Protein AF-A0A2T9UR91-F1 (afdb_monomer)

Secondary structure (DSSP, 8-state):
----GGGT-EEEE--STT--EEEE---HHHHHTT-SHHHHHHHHHHHTTHHHHHHHHHIIIIISS--GGGHHHHHHHHHHHHHHHHHHHHHT-SS--HHHH-EEEEETTEEEEE--SS-HHHHHHHHHHHHIIIII-------BGGG---PPPS---HHHHHHHHHHHH---HHHHHH--HHHHHHHHHHH-----S-BHHHHHHHHHHHHHHHHHHHHHTT-

Foldseek 3Di:
DDFPPLLLKDWDWDPDDVIDIWIFALFLQLLVQQDFQLSSVVLLCLLVCVQVVVVVCCCVVPPVDDDPVCVVVVVVSLVSNLVSLVSSRPSRTPDDCCQASNDWDDDPPDIDTDGHVHDSVVSSVSSNSSSCSAAVADAPAQDAPVPPPVDDDSGGDSVVQLVVCCVQPVDDSVVSRRGGPNRSRVSVCVSPVDDPHHGPVRVVVVVVVVVVVVVVVVVVVVD

Solvent-accessible surface area (backbone atoms only — not comparable to full-atom values): 12337 Å² total; per-residue (Å²): 138,86,57,56,56,94,41,35,26,42,68,50,70,46,89,54,94,90,47,56,78,43,63,31,41,30,10,31,54,25,49,56,67,68,45,53,34,46,48,41,43,49,47,51,41,39,56,73,37,49,65,55,51,55,54,46,48,51,31,62,73,77,58,76,50,87,60,79,85,51,52,64,58,53,50,50,45,51,51,50,30,51,53,50,15,50,51,48,50,41,38,20,23,94,59,89,44,48,69,41,66,23,50,79,42,81,49,103,89,49,75,43,79,45,80,27,76,49,56,71,66,56,47,39,54,51,24,45,49,28,45,40,14,29,70,73,31,74,52,91,56,91,56,42,45,93,73,61,70,90,68,81,76,68,58,50,64,46,66,57,55,28,50,47,41,26,72,74,69,71,47,53,70,70,62,28,28,59,36,17,34,13,42,51,44,44,53,49,38,70,75,55,72,83,68,89,70,54,33,53,68,58,48,52,52,54,49,52,53,50,50,52,54,50,51,55,52,56,55,63,74,73,110

Structure (mmCIF, N/CA/C/O backbone):
data_AF-A0A2T9UR91-F1
#
_entry.id   AF-A0A2T9UR91-F1
#
loop_
_atom_site.group_PDB
_atom_site.id
_atom_site.type_symbol
_atom_site.label_atom_id
_atom_site.label_alt_id
_atom_site.label_comp_id
_atom_site.label_asym_id
_atom_site.label_entity_id
_atom_site.label_seq_id
_atom_site.pdbx_PDB_ins_code
_atom_site.Cartn_x
_atom_site.Cartn_y
_atom_site.Cartn_z
_atom_site.occupancy
_atom_site.B_iso_or_equiv
_atom_site.auth_seq_id
_atom_site.auth_comp_id
_atom_site.auth_asym_id
_atom_site.auth_atom_id
_atom_site.pdbx_PDB_model_num
ATOM 1 N N . MET A 1 1 ? 17.983 -3.642 10.295 1.00 63.81 1 MET A N 1
ATOM 2 C CA . MET A 1 1 ? 16.773 -2.942 10.796 1.00 63.81 1 MET A CA 1
ATOM 3 C C . MET A 1 1 ? 15.691 -3.986 11.023 1.00 63.81 1 MET A C 1
ATOM 5 O O . MET A 1 1 ? 15.646 -4.924 10.241 1.00 63.81 1 MET A O 1
ATOM 9 N N . THR A 1 2 ? 14.866 -3.871 12.066 1.00 83.12 2 THR A N 1
ATOM 10 C CA . THR A 1 2 ? 13.801 -4.854 12.352 1.00 83.12 2 THR A CA 1
ATOM 11 C C . THR A 1 2 ? 12.453 -4.243 11.997 1.00 83.12 2 THR A C 1
ATOM 13 O O . THR A 1 2 ? 12.104 -3.209 12.557 1.00 83.12 2 THR A O 1
ATOM 16 N N . ALA A 1 3 ? 11.725 -4.857 11.065 1.00 89.56 3 ALA A N 1
ATOM 17 C CA . ALA A 1 3 ? 10.389 -4.413 10.678 1.00 89.56 3 ALA A CA 1
ATOM 18 C C . ALA A 1 3 ? 9.343 -4.821 11.726 1.00 89.56 3 ALA A C 1
ATOM 20 O O . ALA A 1 3 ? 9.366 -5.947 12.231 1.00 89.56 3 ALA A O 1
ATOM 21 N N . LEU A 1 4 ? 8.402 -3.925 12.013 1.00 92.88 4 LEU A N 1
ATOM 22 C CA . LEU A 1 4 ? 7.229 -4.196 12.841 1.00 92.88 4 LEU A CA 1
ATOM 23 C C . LEU A 1 4 ? 6.114 -4.821 11.989 1.00 92.88 4 LEU A C 1
ATOM 25 O O . LEU A 1 4 ? 5.220 -4.147 11.472 1.00 92.88 4 LEU A O 1
ATOM 29 N N . THR A 1 5 ? 6.172 -6.141 11.829 1.00 91.69 5 THR A N 1
ATOM 30 C CA . THR A 1 5 ? 5.275 -6.886 10.932 1.00 91.69 5 THR A CA 1
ATOM 31 C C . THR A 1 5 ? 3.804 -6.822 11.344 1.00 91.69 5 THR A C 1
ATOM 33 O O . THR A 1 5 ? 2.933 -6.802 10.473 1.00 91.69 5 THR A O 1
ATOM 36 N N . ASP A 1 6 ? 3.513 -6.706 12.643 1.00 90.19 6 ASP A N 1
ATOM 37 C CA . ASP A 1 6 ? 2.142 -6.613 13.170 1.00 90.19 6 ASP A CA 1
ATOM 38 C C . ASP A 1 6 ? 1.386 -5.375 12.659 1.00 90.19 6 ASP A C 1
ATOM 40 O O . ASP A 1 6 ? 0.173 -5.422 12.444 1.00 90.19 6 ASP A O 1
ATOM 44 N N . ILE A 1 7 ? 2.104 -4.276 12.406 1.00 91.06 7 ILE A N 1
ATOM 45 C CA . ILE A 1 7 ? 1.531 -3.030 11.875 1.00 91.06 7 ILE A CA 1
ATOM 46 C C . ILE A 1 7 ? 1.698 -2.899 10.358 1.00 91.06 7 ILE A C 1
ATOM 48 O O . ILE A 1 7 ? 1.293 -1.890 9.781 1.00 91.06 7 ILE A O 1
ATOM 52 N N . GLY A 1 8 ? 2.235 -3.930 9.701 1.00 92.38 8 GLY A N 1
ATOM 53 C CA . GLY A 1 8 ? 2.376 -3.999 8.251 1.00 92.38 8 GLY A CA 1
ATOM 54 C C . GLY A 1 8 ? 3.697 -3.480 7.694 1.00 92.38 8 GLY A C 1
ATOM 55 O O . GLY A 1 8 ? 3.811 -3.386 6.471 1.00 92.38 8 GLY A O 1
ATOM 56 N N . GLU A 1 9 ? 4.684 -3.158 8.537 1.00 95.94 9 GLU A N 1
ATOM 57 C CA . GLU A 1 9 ? 6.040 -2.914 8.043 1.00 95.94 9 GLU A CA 1
ATOM 58 C C . GLU A 1 9 ? 6.646 -4.207 7.497 1.00 95.94 9 GLU A C 1
ATOM 60 O O . GLU A 1 9 ? 6.383 -5.308 7.989 1.00 95.94 9 GLU A O 1
ATOM 65 N N . LEU A 1 10 ? 7.500 -4.069 6.490 1.00 94.31 10 LEU A N 1
ATOM 66 C CA . LEU A 1 10 ? 8.222 -5.194 5.916 1.00 94.31 10 LEU A CA 1
ATOM 67 C C . LEU A 1 10 ? 9.660 -4.807 5.588 1.00 94.31 10 LEU A C 1
ATOM 69 O O . LEU A 1 10 ? 9.951 -3.666 5.233 1.00 94.31 10 LEU A O 1
ATOM 73 N N . SER A 1 11 ? 10.562 -5.775 5.707 1.00 93.75 11 SER A N 1
ATOM 74 C CA . SER A 1 11 ? 11.963 -5.634 5.321 1.00 93.75 11 SER A CA 1
ATOM 75 C C . SER A 1 11 ? 12.259 -6.500 4.104 1.00 93.75 11 SER A C 1
ATOM 77 O O . SER A 1 11 ? 11.929 -7.686 4.097 1.00 93.75 11 SER A O 1
ATOM 79 N N . ILE A 1 12 ? 12.910 -5.923 3.099 1.00 93.31 12 ILE A N 1
ATOM 80 C CA . ILE A 1 12 ? 13.435 -6.641 1.936 1.00 93.31 12 ILE A CA 1
ATOM 81 C C . ILE A 1 12 ? 14.958 -6.589 2.016 1.00 93.31 12 ILE A C 1
ATOM 83 O O . ILE A 1 12 ? 15.523 -5.504 2.093 1.00 93.31 12 ILE A O 1
ATOM 87 N N . SER A 1 13 ? 15.619 -7.741 1.960 1.00 91.62 13 SER A N 1
ATOM 88 C CA . SER A 1 13 ? 17.081 -7.838 2.013 1.00 91.62 13 SER A CA 1
ATOM 89 C C . SER A 1 13 ? 17.626 -8.392 0.703 1.00 91.62 13 SER A C 1
ATOM 91 O O . SER A 1 13 ? 17.190 -9.451 0.249 1.00 91.62 13 SER A O 1
ATOM 93 N N . ASP A 1 14 ? 18.594 -7.702 0.103 1.00 90.31 14 ASP A N 1
ATOM 94 C CA . ASP A 1 14 ? 19.397 -8.262 -0.987 1.00 90.31 14 ASP A CA 1
ATOM 95 C C . ASP A 1 14 ? 20.492 -9.158 -0.391 1.00 90.31 14 ASP A C 1
ATOM 97 O O . ASP A 1 14 ? 21.421 -8.678 0.252 1.00 90.31 14 ASP A O 1
ATOM 101 N N . SER A 1 15 ? 20.382 -10.474 -0.578 1.00 86.12 15 SER A N 1
ATOM 102 C CA . SER A 1 15 ? 21.276 -11.462 0.045 1.00 86.12 15 SER A CA 1
ATOM 103 C C . SER A 1 15 ? 22.649 -11.592 -0.627 1.00 86.12 15 SER A C 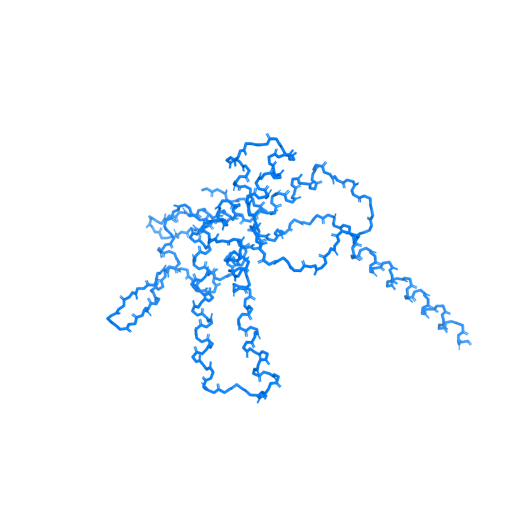1
ATOM 105 O O . SER A 1 15 ? 23.430 -12.473 -0.263 1.00 86.12 15 SER A O 1
ATOM 107 N N . ARG A 1 16 ? 22.936 -10.790 -1.657 1.00 86.12 16 ARG A N 1
ATOM 108 C CA . ARG A 1 16 ? 24.233 -10.793 -2.346 1.00 86.12 16 ARG A CA 1
ATOM 109 C C . ARG A 1 16 ? 25.300 -10.087 -1.510 1.00 86.12 16 ARG A C 1
ATOM 111 O O . ARG A 1 16 ? 25.001 -9.308 -0.610 1.00 86.12 16 ARG A O 1
ATOM 118 N N . GLU A 1 17 ? 26.566 -10.345 -1.823 1.00 78.62 17 GLU A N 1
ATOM 119 C CA . GLU A 1 17 ? 27.682 -9.651 -1.179 1.00 78.62 17 GLU A CA 1
ATOM 120 C C . GLU A 1 17 ? 27.589 -8.137 -1.439 1.00 78.62 17 GLU A C 1
ATOM 122 O O . GLU A 1 17 ? 27.492 -7.701 -2.587 1.00 78.62 17 GLU A O 1
ATOM 127 N N . GLY A 1 18 ? 27.559 -7.341 -0.365 1.00 80.75 18 GLY A N 1
ATOM 128 C CA . GLY A 1 18 ? 27.318 -5.894 -0.439 1.00 80.75 18 GLY A CA 1
ATOM 129 C C . GLY A 1 18 ? 25.857 -5.494 -0.684 1.00 80.75 18 GLY A C 1
ATOM 130 O O . GLY A 1 18 ? 25.595 -4.334 -1.001 1.00 80.75 18 GLY A O 1
ATOM 131 N N . GLY A 1 19 ? 24.914 -6.431 -0.558 1.00 82.44 19 GLY A N 1
ATOM 132 C CA . GLY A 1 19 ? 23.484 -6.166 -0.664 1.00 82.44 19 GLY A CA 1
ATOM 133 C C . GLY A 1 19 ? 22.963 -5.242 0.440 1.00 82.44 19 GLY A C 1
ATOM 134 O O . GLY A 1 19 ? 23.546 -5.120 1.520 1.00 82.44 19 GLY A O 1
ATOM 135 N N . LYS A 1 20 ? 21.866 -4.546 0.134 1.00 90.56 20 LYS A N 1
ATOM 136 C CA . LYS A 1 20 ? 21.231 -3.555 1.007 1.00 90.56 20 LYS A CA 1
ATOM 137 C C . LYS A 1 20 ? 19.921 -4.097 1.582 1.00 90.56 20 LYS A C 1
ATOM 139 O O . LYS A 1 20 ? 19.181 -4.805 0.898 1.00 90.56 20 LYS A O 1
ATOM 144 N N . ASP A 1 21 ? 19.633 -3.701 2.818 1.00 92.62 21 ASP A N 1
ATOM 145 C CA . ASP A 1 21 ? 18.327 -3.878 3.447 1.00 92.62 21 ASP A CA 1
ATOM 146 C C . ASP A 1 21 ? 17.441 -2.657 3.193 1.00 92.62 21 ASP A C 1
ATOM 148 O O . ASP A 1 21 ? 17.863 -1.515 3.385 1.00 92.62 21 ASP A O 1
ATOM 152 N N . TYR A 1 22 ? 16.193 -2.913 2.825 1.00 95.06 22 TYR A N 1
ATOM 153 C CA . TYR A 1 22 ? 15.156 -1.923 2.581 1.00 95.06 22 TYR A CA 1
ATOM 154 C C . TYR A 1 22 ? 14.055 -2.095 3.620 1.00 95.06 22 TYR A C 1
ATOM 156 O O . TYR A 1 22 ? 13.530 -3.196 3.791 1.00 95.06 22 TYR A O 1
ATOM 164 N N . LEU A 1 23 ? 13.683 -1.010 4.296 1.00 96.38 23 LEU A N 1
ATOM 165 C CA . LEU A 1 23 ? 12.518 -0.975 5.175 1.00 96.38 23 LEU A CA 1
ATOM 166 C C . LEU A 1 23 ? 11.364 -0.302 4.438 1.00 96.38 23 LEU A C 1
ATOM 168 O O . LEU A 1 23 ? 11.514 0.800 3.913 1.00 96.38 23 LEU A O 1
ATOM 172 N N . LEU A 1 24 ? 10.222 -0.976 4.399 1.00 97.50 24 LEU A N 1
ATOM 173 C CA . LEU A 1 24 ? 9.011 -0.480 3.772 1.00 97.50 24 LEU A CA 1
ATOM 174 C C . LEU A 1 24 ? 7.946 -0.289 4.847 1.00 97.50 24 LEU A C 1
ATOM 176 O O . LEU A 1 24 ? 7.573 -1.236 5.544 1.00 97.50 24 LEU A O 1
ATOM 180 N N . ARG A 1 25 ? 7.448 0.941 4.957 1.00 97.25 25 ARG A N 1
ATOM 181 C CA . ARG A 1 25 ? 6.428 1.350 5.920 1.00 97.25 25 ARG A CA 1
ATOM 182 C C . ARG A 1 25 ? 5.193 1.878 5.181 1.00 97.25 25 ARG A C 1
ATOM 184 O O . ARG A 1 25 ? 5.282 2.923 4.537 1.00 97.25 25 ARG A O 1
ATOM 191 N N . PRO A 1 26 ? 4.028 1.215 5.289 1.00 97.25 26 PRO A N 1
ATOM 192 C CA . PRO A 1 26 ? 2.783 1.688 4.686 1.00 97.25 26 PRO A CA 1
ATOM 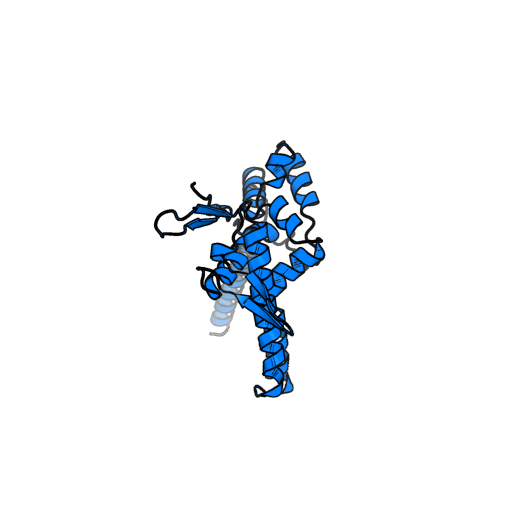193 C C . PRO A 1 26 ? 2.113 2.758 5.565 1.00 97.25 26 PRO A C 1
ATOM 195 O O . PRO A 1 26 ? 0.979 2.594 6.016 1.00 97.25 26 PRO A O 1
ATOM 198 N N . SER A 1 27 ? 2.840 3.834 5.865 1.00 97.69 27 SER A N 1
ATOM 199 C CA . SER A 1 27 ? 2.347 4.935 6.693 1.00 97.69 27 SER A CA 1
ATOM 200 C C . SER A 1 27 ? 1.347 5.819 5.948 1.00 97.69 27 SER A C 1
ATOM 202 O O . SER A 1 27 ? 1.294 5.815 4.715 1.00 97.69 27 SER A O 1
ATOM 204 N N . PHE A 1 28 ? 0.586 6.641 6.673 1.00 97.19 28 PHE A N 1
ATOM 205 C CA . PHE A 1 28 ? -0.269 7.655 6.048 1.00 97.19 28 PHE A CA 1
ATOM 206 C C . PHE A 1 28 ? 0.520 8.600 5.135 1.00 97.19 28 PHE A C 1
ATOM 208 O O . PHE A 1 28 ? 0.035 8.948 4.061 1.00 97.19 28 PHE A O 1
ATOM 215 N N . GLU A 1 29 ? 1.744 8.964 5.516 1.00 97.06 29 GLU A N 1
ATOM 216 C CA . GLU A 1 29 ? 2.659 9.734 4.669 1.0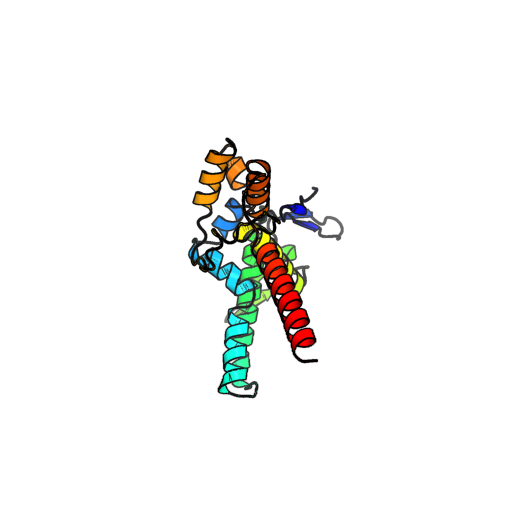0 97.06 29 GLU A CA 1
ATOM 217 C C . GLU A 1 29 ? 3.082 8.974 3.407 1.00 97.06 29 GLU A C 1
ATOM 219 O O . GLU A 1 29 ? 3.121 9.550 2.324 1.00 97.06 29 GLU A O 1
ATOM 224 N N . ALA A 1 30 ? 3.362 7.673 3.505 1.00 97.19 30 ALA A N 1
ATOM 225 C CA . ALA A 1 30 ? 3.655 6.868 2.324 1.00 97.19 30 ALA A CA 1
ATOM 226 C C . ALA A 1 30 ? 2.453 6.811 1.369 1.00 97.19 30 ALA A C 1
ATOM 228 O O . ALA A 1 30 ? 2.624 6.917 0.156 1.00 97.19 30 ALA A O 1
ATOM 229 N N . MET A 1 31 ? 1.231 6.702 1.901 1.00 96.69 31 MET A N 1
ATOM 230 C CA . MET A 1 31 ? 0.018 6.669 1.080 1.00 96.69 31 MET A CA 1
ATOM 231 C C . MET A 1 31 ? -0.209 7.988 0.331 1.00 96.69 31 MET A C 1
ATOM 233 O O . MET A 1 31 ? -0.610 7.951 -0.830 1.00 96.69 31 MET A O 1
ATOM 237 N N . THR A 1 32 ? 0.098 9.151 0.922 1.00 95.69 32 THR A N 1
ATOM 238 C CA . THR A 1 32 ? -0.038 10.437 0.207 1.00 95.69 32 THR A CA 1
ATOM 239 C C . THR A 1 32 ? 0.941 10.591 -0.954 1.00 95.69 32 THR A C 1
ATOM 241 O O . THR A 1 32 ? 0.676 11.376 -1.862 1.00 95.69 32 THR A O 1
ATOM 244 N N . ARG A 1 33 ? 2.052 9.840 -0.972 1.00 96.44 33 ARG A N 1
ATOM 245 C CA . ARG A 1 33 ? 2.990 9.822 -2.108 1.00 96.44 33 ARG A CA 1
ATOM 246 C C . ARG A 1 33 ? 2.428 9.113 -3.343 1.00 96.44 33 ARG A C 1
ATOM 248 O O . ARG A 1 33 ? 2.965 9.304 -4.430 1.00 96.44 33 ARG A O 1
ATOM 255 N N . LEU A 1 34 ? 1.365 8.317 -3.197 1.00 95.31 34 LEU A N 1
ATOM 256 C CA . LEU A 1 34 ? 0.738 7.601 -4.314 1.00 95.31 34 LEU A CA 1
ATOM 257 C C . LEU A 1 34 ? -0.104 8.509 -5.214 1.00 95.31 34 LEU A C 1
ATOM 259 O O . LEU A 1 34 ? -0.272 8.189 -6.388 1.00 95.31 34 LEU A O 1
ATOM 263 N N . GLY A 1 35 ? -0.633 9.612 -4.677 1.00 94.69 35 GLY A N 1
ATOM 264 C CA . GLY A 1 35 ? -1.467 10.552 -5.421 1.00 94.69 35 GLY A CA 1
ATOM 265 C C . GLY A 1 35 ? -2.594 11.159 -4.588 1.00 94.69 35 GLY A C 1
ATOM 266 O O . GLY A 1 35 ? -2.523 11.250 -3.360 1.00 94.69 35 GLY A O 1
ATOM 267 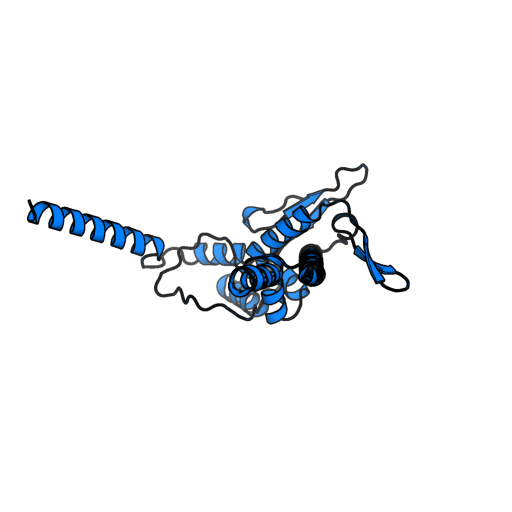N N . SER A 1 36 ? -3.638 11.595 -5.285 1.00 96.69 36 SER A N 1
ATOM 268 C CA . SER A 1 36 ? -4.892 12.090 -4.711 1.00 96.69 36 SER A CA 1
ATOM 269 C C . SER A 1 36 ? -5.655 11.009 -3.922 1.00 96.69 36 SER A C 1
ATOM 271 O O . SER A 1 36 ? -5.424 9.811 -4.119 1.00 96.69 36 SER A O 1
ATOM 273 N N . PRO A 1 37 ? -6.589 11.396 -3.030 1.00 94.94 37 PRO A N 1
ATOM 274 C CA . PRO A 1 37 ? -7.405 10.453 -2.263 1.00 94.94 37 PRO A CA 1
ATOM 275 C C . PRO A 1 37 ? -8.101 9.375 -3.105 1.00 94.94 37 PRO A C 1
ATOM 277 O O . PRO A 1 37 ? -8.182 8.221 -2.684 1.00 94.94 37 PRO A O 1
ATOM 280 N N . GLU A 1 38 ? -8.591 9.731 -4.287 1.00 95.94 38 GLU A N 1
ATOM 281 C CA . GLU A 1 38 ? -9.246 8.827 -5.230 1.00 95.94 38 GLU A CA 1
ATOM 282 C C . GLU A 1 38 ? -8.232 7.900 -5.912 1.00 95.94 38 GLU A C 1
ATOM 284 O O . GLU A 1 38 ? -8.489 6.706 -6.076 1.00 95.94 38 GLU A O 1
ATOM 289 N N . GLU A 1 39 ? -7.049 8.414 -6.263 1.00 96.06 39 GLU A N 1
ATOM 290 C CA . GLU A 1 39 ? -5.966 7.617 -6.852 1.00 96.06 39 GLU A CA 1
ATOM 291 C C . GLU A 1 39 ? -5.437 6.558 -5.881 1.00 96.06 39 GLU A C 1
ATOM 293 O O . GLU A 1 39 ? -5.130 5.447 -6.312 1.00 96.06 39 GLU A O 1
ATOM 298 N N . ILE A 1 40 ? -5.402 6.841 -4.574 1.00 95.81 40 ILE A N 1
ATOM 299 C CA . ILE A 1 40 ? -5.026 5.856 -3.546 1.00 95.81 40 ILE A CA 1
ATOM 300 C C . ILE A 1 40 ? -6.020 4.685 -3.534 1.00 95.81 40 ILE A C 1
ATOM 302 O O . ILE A 1 40 ? -5.621 3.515 -3.548 1.00 95.81 40 ILE A O 1
ATOM 306 N N . VAL A 1 41 ? -7.323 4.980 -3.557 1.00 94.12 41 VAL A N 1
ATOM 307 C CA . VAL A 1 41 ? -8.378 3.953 -3.606 1.00 94.12 41 VAL A CA 1
ATOM 308 C C . VAL A 1 41 ? -8.334 3.190 -4.932 1.00 94.12 41 VAL A C 1
ATOM 310 O O . VAL A 1 41 ? -8.462 1.962 -4.954 1.00 94.12 41 VAL A O 1
ATOM 313 N N . GLN A 1 42 ? -8.080 3.880 -6.044 1.00 94.75 42 GLN A N 1
ATOM 314 C CA . GLN A 1 42 ? -7.920 3.253 -7.352 1.00 94.75 42 GLN A CA 1
ATOM 315 C C . GLN A 1 42 ? -6.681 2.348 -7.408 1.00 94.75 42 GLN A C 1
ATOM 317 O O . GLN A 1 42 ? -6.740 1.270 -8.009 1.00 94.75 42 GLN A O 1
ATOM 322 N N . ALA A 1 43 ? -5.572 2.738 -6.776 1.00 96.00 43 ALA A N 1
ATOM 323 C CA . ALA A 1 43 ? -4.377 1.911 -6.659 1.00 96.00 43 ALA A CA 1
ATOM 324 C C . ALA A 1 43 ? -4.680 0.632 -5.867 1.00 96.00 43 ALA A C 1
ATOM 326 O O . ALA A 1 43 ? -4.353 -0.462 -6.334 1.00 96.00 43 ALA A O 1
ATOM 327 N N . TYR A 1 44 ? -5.398 0.750 -4.740 1.00 94.69 44 TYR A N 1
ATOM 328 C CA . TYR A 1 44 ? -5.870 -0.399 -3.961 1.00 94.69 44 TYR A CA 1
ATOM 329 C C . TYR A 1 44 ? -6.711 -1.347 -4.827 1.00 94.69 44 TYR A C 1
ATOM 331 O O . TYR A 1 44 ? -6.428 -2.545 -4.888 1.00 94.69 44 TYR A O 1
ATOM 339 N N . ALA A 1 45 ? -7.710 -0.817 -5.540 1.00 93.00 45 ALA A N 1
ATOM 340 C CA . ALA A 1 45 ? -8.596 -1.609 -6.393 1.00 93.00 45 ALA A CA 1
ATOM 341 C C . ALA A 1 45 ? -7.841 -2.303 -7.539 1.00 93.00 45 ALA A C 1
ATOM 343 O O . ALA A 1 45 ? -8.086 -3.475 -7.828 1.00 93.00 45 ALA A O 1
ATOM 344 N N . THR A 1 46 ? -6.900 -1.596 -8.169 1.00 94.44 46 THR A N 1
ATOM 345 C CA . THR A 1 46 ? -6.074 -2.126 -9.264 1.00 94.44 46 THR A CA 1
ATOM 346 C C . THR A 1 46 ? -5.221 -3.295 -8.774 1.00 94.44 46 THR A C 1
ATOM 348 O O . THR A 1 46 ? -5.236 -4.360 -9.387 1.00 94.44 46 THR A O 1
ATOM 351 N N . ILE A 1 47 ? -4.538 -3.130 -7.636 1.00 94.25 47 ILE A N 1
ATOM 352 C CA . ILE A 1 47 ? -3.641 -4.140 -7.053 1.00 94.25 47 ILE A CA 1
ATOM 353 C C . ILE A 1 47 ? -4.392 -5.403 -6.595 1.00 94.25 47 ILE A C 1
ATOM 355 O O . ILE A 1 47 ? -3.858 -6.510 -6.674 1.00 94.25 47 ILE A O 1
ATOM 359 N N . HIS A 1 48 ? -5.651 -5.260 -6.178 1.00 91.69 48 HIS A N 1
ATOM 360 C CA . HIS A 1 48 ? -6.530 -6.383 -5.832 1.00 91.69 48 HIS A CA 1
ATOM 361 C C . HIS A 1 48 ? -7.292 -6.952 -7.044 1.00 91.69 48 HIS A C 1
ATOM 363 O O . HIS A 1 48 ? -8.211 -7.751 -6.885 1.00 91.69 48 HIS A O 1
ATOM 369 N N . GLY A 1 49 ? -6.896 -6.578 -8.266 1.00 85.94 49 GLY A N 1
ATOM 370 C CA . GLY A 1 49 ? -7.335 -7.235 -9.494 1.00 85.94 49 GLY A CA 1
ATOM 371 C C . GLY A 1 49 ? -8.700 -6.795 -10.020 1.00 85.94 49 GLY A C 1
ATOM 372 O O . GLY A 1 49 ? -9.266 -7.512 -10.840 1.00 85.94 49 GLY A O 1
ATOM 373 N N . ASN A 1 50 ? -9.226 -5.633 -9.611 1.00 84.75 50 ASN A N 1
ATOM 374 C CA . ASN A 1 50 ? -10.533 -5.142 -10.070 1.00 84.75 50 ASN A CA 1
ATOM 375 C C . ASN A 1 50 ? -10.646 -5.091 -11.607 1.00 84.75 50 ASN A C 1
ATOM 377 O O . ASN A 1 50 ? -11.634 -5.557 -12.168 1.00 84.75 50 ASN A O 1
ATOM 381 N N . ASP A 1 51 ? -9.611 -4.599 -12.291 1.00 79.94 51 ASP A N 1
ATOM 382 C CA . ASP A 1 51 ? -9.588 -4.512 -13.759 1.00 79.94 51 ASP A CA 1
ATOM 383 C C . ASP A 1 51 ? -9.614 -5.907 -14.413 1.00 79.94 51 ASP A C 1
ATOM 385 O O . ASP A 1 51 ? -10.282 -6.127 -15.423 1.00 79.94 51 ASP A O 1
ATOM 389 N N . VAL A 1 52 ? -8.914 -6.878 -13.815 1.00 80.62 52 VAL A N 1
ATOM 390 C CA . VAL A 1 52 ? -8.893 -8.271 -14.288 1.00 80.62 52 VAL A CA 1
ATOM 391 C C . VAL A 1 52 ? -10.244 -8.944 -14.038 1.00 80.62 52 VAL A C 1
ATOM 393 O O . VAL A 1 52 ? -10.744 -9.644 -14.915 1.00 80.62 52 VAL A O 1
ATOM 396 N N . ALA A 1 53 ? -10.866 -8.700 -12.882 1.00 79.81 53 ALA A N 1
ATOM 397 C CA . ALA A 1 53 ? -12.186 -9.224 -12.542 1.00 79.81 53 ALA A CA 1
ATOM 398 C C . ALA A 1 53 ? -13.261 -8.729 -13.521 1.00 79.81 53 ALA A C 1
ATOM 400 O O . ALA A 1 53 ? -14.026 -9.541 -14.036 1.00 79.81 53 ALA A O 1
ATOM 401 N N . GLN A 1 54 ? -13.257 -7.435 -13.860 1.00 81.50 54 GLN A N 1
ATOM 402 C CA . GLN A 1 54 ? -14.165 -6.861 -14.862 1.00 81.50 54 GLN A CA 1
ATOM 403 C C . GLN A 1 54 ? -13.986 -7.510 -16.242 1.00 81.50 54 GLN A C 1
ATOM 405 O O . GLN A 1 54 ? -14.964 -7.841 -16.912 1.00 81.50 54 GLN A O 1
ATOM 410 N N . LEU A 1 55 ? -12.741 -7.747 -16.671 1.00 79.69 55 LEU A N 1
ATOM 411 C CA . LEU A 1 55 ? -12.474 -8.439 -17.935 1.00 79.69 55 LEU A CA 1
ATOM 412 C C . LEU A 1 55 ? -12.972 -9.892 -17.916 1.00 79.69 55 LEU A C 1
ATOM 414 O O . LEU A 1 55 ? -13.531 -10.362 -18.910 1.00 79.69 55 LEU A O 1
ATOM 418 N N . ILE A 1 56 ? -12.787 -10.603 -16.799 1.00 79.88 56 ILE A N 1
ATOM 419 C CA . ILE A 1 56 ? -13.289 -11.972 -16.622 1.00 79.88 56 ILE A CA 1
ATOM 420 C C . ILE A 1 56 ? -14.818 -11.993 -16.652 1.00 79.88 56 ILE A C 1
ATOM 422 O O . ILE A 1 56 ? -15.380 -12.849 -17.327 1.00 79.88 56 ILE A O 1
ATOM 426 N N . GLU A 1 57 ? -15.488 -11.057 -15.980 1.00 81.12 57 GLU A N 1
ATOM 427 C CA . GLU A 1 57 ? -16.950 -10.949 -15.960 1.00 81.12 57 GLU A CA 1
ATOM 428 C C . GLU A 1 57 ? -17.522 -10.771 -17.371 1.00 81.12 57 GLU A C 1
ATOM 430 O O . GLU A 1 57 ? -18.440 -11.492 -17.762 1.00 81.12 57 GLU A O 1
ATOM 435 N N . VAL A 1 58 ? -16.914 -9.904 -18.188 1.00 76.19 58 VAL A N 1
ATOM 436 C CA . VAL A 1 58 ? -17.284 -9.756 -19.603 1.00 76.19 58 VAL A CA 1
ATOM 437 C C . VAL A 1 58 ? -17.110 -11.084 -20.349 1.00 76.19 58 VAL A C 1
ATOM 439 O O . VAL A 1 58 ? -18.027 -11.521 -21.049 1.00 76.19 58 VAL A O 1
ATOM 442 N N . CYS A 1 59 ? -15.976 -11.769 -20.180 1.00 71.94 59 CYS A N 1
ATOM 443 C CA . CYS A 1 59 ? -15.703 -13.037 -20.868 1.00 71.94 59 CYS A CA 1
ATOM 444 C C . CYS A 1 59 ? -16.661 -14.165 -20.448 1.00 71.94 59 CYS A C 1
ATOM 446 O O . CYS A 1 59 ? -17.182 -14.885 -21.302 1.00 71.94 59 CYS A O 1
ATOM 448 N N . ALA A 1 60 ? -16.887 -14.323 -19.143 1.00 70.44 60 ALA A N 1
ATOM 449 C CA . ALA A 1 60 ? -17.698 -15.386 -18.559 1.00 70.44 60 ALA A CA 1
ATOM 450 C C . ALA A 1 60 ? -19.200 -15.144 -18.758 1.00 70.44 60 ALA A C 1
ATOM 452 O O . ALA A 1 60 ? -19.931 -16.088 -19.042 1.00 70.44 60 ALA A O 1
ATOM 453 N N . GLY A 1 61 ? -19.648 -13.890 -18.648 1.00 67.75 61 GLY A N 1
ATOM 454 C CA . GLY A 1 61 ? -21.056 -13.522 -18.766 1.00 67.75 61 GLY A CA 1
ATOM 455 C C . GLY A 1 61 ? -21.546 -13.421 -20.209 1.00 67.75 61 GLY A C 1
ATOM 456 O O . GLY A 1 61 ? -22.633 -13.903 -20.515 1.00 67.75 61 GLY A O 1
ATOM 457 N N . THR A 1 62 ? -20.763 -12.816 -21.111 1.00 61.75 62 THR A N 1
ATOM 458 C CA . THR A 1 62 ? -21.255 -12.487 -22.468 1.00 61.75 62 THR A CA 1
ATOM 459 C C . THR A 1 62 ? -20.746 -13.406 -23.574 1.00 61.75 62 THR A C 1
ATOM 461 O O . THR A 1 62 ? -21.433 -13.579 -24.578 1.00 61.75 62 THR A O 1
ATOM 464 N N . LEU A 1 63 ? -19.562 -14.008 -23.418 1.00 61.84 63 LEU A N 1
ATOM 465 C CA . LEU A 1 63 ? -18.878 -14.692 -24.524 1.00 61.84 63 LEU A CA 1
ATOM 466 C C . LEU A 1 63 ? -18.753 -16.207 -24.322 1.00 61.84 63 LEU A C 1
ATOM 468 O O . LEU A 1 63 ? -18.580 -16.932 -25.301 1.00 61.84 63 LEU A O 1
ATOM 472 N N . GLY A 1 64 ? -18.818 -16.704 -23.079 1.00 66.25 64 GLY A N 1
ATOM 473 C CA . GLY A 1 64 ? -18.736 -18.135 -22.740 1.00 66.25 64 GLY A CA 1
ATOM 474 C C . GLY A 1 64 ? -17.413 -18.821 -23.126 1.00 66.25 64 GLY A C 1
ATOM 475 O O . GLY A 1 64 ? -17.244 -20.020 -22.909 1.00 66.25 64 GLY A O 1
ATOM 476 N N . ARG A 1 65 ? -16.473 -18.077 -23.718 1.00 68.38 65 ARG A N 1
ATOM 477 C CA . ARG A 1 65 ? -15.129 -18.481 -24.148 1.00 68.38 65 ARG A CA 1
ATOM 478 C C . ARG A 1 65 ? -14.203 -17.276 -24.070 1.00 68.38 65 ARG A C 1
ATOM 480 O O . ARG A 1 65 ? -14.655 -16.142 -24.183 1.00 68.38 65 ARG A O 1
ATOM 487 N N . PHE A 1 66 ? -12.904 -17.536 -23.945 1.00 68.12 66 PHE A N 1
ATOM 488 C CA . PHE A 1 66 ? -11.874 -16.502 -23.965 1.00 68.12 66 PHE A CA 1
ATOM 489 C C . PHE A 1 66 ? -11.449 -16.191 -25.414 1.00 68.12 66 PHE A C 1
ATOM 491 O O . PHE A 1 66 ? -10.777 -17.015 -26.041 1.00 68.12 66 PHE A O 1
ATOM 498 N N . PRO A 1 67 ? -11.837 -15.046 -25.997 1.00 75.31 67 PRO A N 1
ATOM 499 C CA . PRO A 1 67 ? -11.469 -14.687 -27.360 1.00 75.31 67 PRO A CA 1
ATOM 500 C C . PRO A 1 67 ? -10.008 -14.231 -27.449 1.00 75.31 67 PRO A C 1
ATOM 502 O O . PRO A 1 67 ? -9.539 -13.440 -26.631 1.00 75.31 67 PRO A O 1
ATOM 505 N N . ALA A 1 68 ? -9.305 -14.627 -28.513 1.00 75.44 68 ALA A N 1
ATOM 506 C CA . ALA A 1 68 ? -7.903 -14.254 -28.731 1.00 75.44 68 ALA A CA 1
ATOM 507 C C . ALA A 1 68 ? -7.674 -12.728 -28.826 1.00 75.44 68 ALA A C 1
ATOM 509 O O . ALA A 1 68 ? -6.630 -12.226 -28.405 1.00 75.44 68 ALA A O 1
ATOM 510 N N . TRP A 1 69 ? -8.663 -11.972 -29.318 1.00 78.38 69 TRP A N 1
ATOM 511 C CA . TRP A 1 69 ? -8.581 -10.513 -29.463 1.00 78.38 69 TRP A CA 1
ATOM 512 C C . TRP A 1 69 ? -8.591 -9.750 -28.129 1.00 78.38 69 TRP A C 1
ATOM 514 O O . TRP A 1 69 ? -8.217 -8.581 -28.113 1.00 78.38 69 TRP A O 1
ATOM 524 N N . LEU A 1 70 ? -8.963 -10.391 -27.011 1.00 78.12 70 LEU A N 1
ATOM 525 C CA . LEU A 1 70 ? -8.906 -9.785 -25.674 1.00 78.12 70 LEU A CA 1
ATOM 526 C C . LEU A 1 70 ? -7.524 -9.885 -25.017 1.00 78.12 70 LEU A C 1
ATOM 528 O O . LEU A 1 70 ? -7.267 -9.187 -24.037 1.00 78.12 70 LEU A O 1
ATOM 532 N N . SER A 1 71 ? -6.608 -10.687 -25.570 1.00 80.94 71 SER A N 1
ATOM 533 C CA . SER A 1 71 ? -5.250 -10.839 -25.030 1.00 80.94 71 SER A CA 1
ATOM 534 C C . SER A 1 71 ? -4.488 -9.513 -24.822 1.00 80.94 71 SER A C 1
ATOM 536 O O . SER A 1 71 ? -3.864 -9.375 -23.767 1.00 80.94 71 SER A O 1
ATOM 538 N N . PRO A 1 72 ?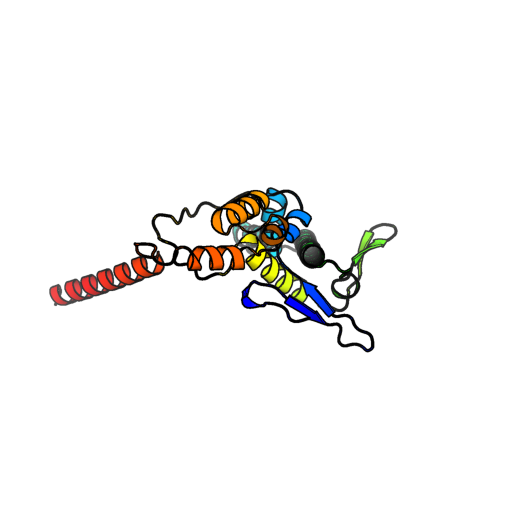 -4.579 -8.481 -25.695 1.00 85.88 72 PRO A N 1
ATOM 539 C CA . PRO A 1 72 ? -3.914 -7.200 -25.445 1.00 85.88 72 PRO A CA 1
ATOM 540 C C . PRO A 1 72 ? -4.490 -6.450 -24.236 1.00 85.88 72 PRO A C 1
ATOM 542 O O . PRO A 1 72 ? -3.751 -5.758 -23.538 1.00 85.88 72 PRO A O 1
ATOM 545 N N . SER A 1 73 ? -5.792 -6.591 -23.963 1.00 85.75 73 SER A N 1
ATOM 546 C CA . SER A 1 73 ? -6.445 -5.967 -22.804 1.00 85.75 73 SER A CA 1
ATOM 547 C C . SER A 1 73 ? -5.975 -6.594 -21.494 1.00 85.75 73 SER A C 1
ATOM 549 O O . SER A 1 73 ? -5.688 -5.871 -20.54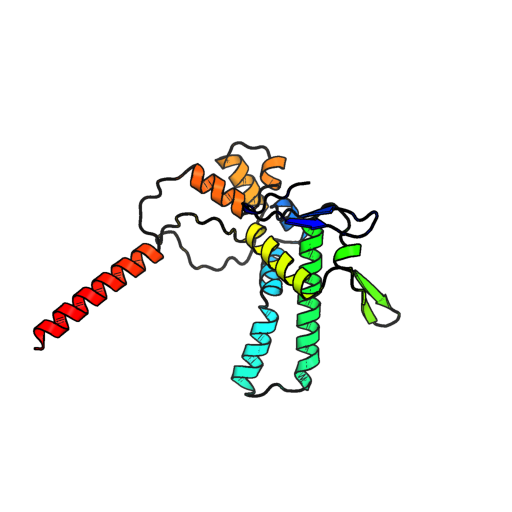5 1.00 85.75 73 SER A O 1
ATOM 551 N N . PHE A 1 74 ? -5.820 -7.921 -21.461 1.00 85.56 74 PHE A N 1
ATOM 552 C CA . PHE A 1 74 ? -5.258 -8.625 -20.306 1.00 85.56 74 PHE A CA 1
ATOM 553 C C . PHE A 1 74 ? -3.791 -8.274 -20.076 1.00 85.56 74 PHE A C 1
ATOM 555 O O . PHE A 1 74 ? -3.405 -8.021 -18.938 1.00 85.56 74 PHE A O 1
ATOM 562 N N . ASN A 1 75 ? -2.991 -8.184 -21.143 1.00 86.81 75 ASN A N 1
ATOM 563 C CA . ASN A 1 75 ? -1.601 -7.744 -21.029 1.00 86.81 75 ASN A CA 1
ATOM 564 C C . ASN A 1 75 ? -1.520 -6.328 -20.450 1.00 86.81 75 ASN A C 1
ATOM 566 O O . ASN A 1 75 ? -0.793 -6.110 -19.488 1.00 86.81 75 ASN A O 1
ATOM 570 N N . ARG A 1 76 ? -2.337 -5.390 -20.947 1.00 88.31 76 ARG A N 1
ATOM 571 C CA . ARG A 1 76 ? -2.397 -4.026 -20.405 1.00 88.31 76 ARG A CA 1
ATOM 572 C C . ARG A 1 76 ? -2.827 -4.004 -18.935 1.00 88.31 76 ARG A C 1
ATOM 574 O O . ARG A 1 76 ? -2.255 -3.252 -18.153 1.00 88.31 76 ARG A O 1
ATOM 581 N N . ALA A 1 77 ? -3.810 -4.820 -18.551 1.00 90.00 77 ALA A N 1
ATOM 582 C CA . ALA A 1 77 ? -4.240 -4.933 -17.158 1.00 90.00 77 ALA A CA 1
ATOM 583 C C . ALA A 1 77 ? -3.124 -5.497 -16.261 1.00 90.00 77 ALA A C 1
ATOM 585 O O . ALA A 1 77 ? -2.896 -4.976 -15.173 1.00 90.00 77 ALA A O 1
ATOM 586 N N . ALA A 1 78 ? -2.383 -6.505 -16.730 1.00 89.88 78 ALA A N 1
ATOM 587 C CA . ALA A 1 78 ? -1.252 -7.083 -16.008 1.00 89.88 78 ALA A CA 1
ATOM 588 C C . ALA A 1 78 ? -0.068 -6.105 -15.879 1.00 89.88 78 ALA A C 1
ATOM 590 O O . ALA A 1 78 ? 0.556 -6.025 -14.822 1.00 89.88 78 ALA A O 1
ATOM 591 N N . GLU A 1 79 ? 0.232 -5.334 -16.927 1.00 91.88 79 GLU A N 1
ATOM 592 C CA . GLU A 1 79 ? 1.257 -4.284 -16.896 1.00 91.88 79 GLU A CA 1
ATOM 593 C C . GLU A 1 79 ? 0.870 -3.152 -15.941 1.00 91.88 79 GLU A C 1
ATOM 595 O O . GLU A 1 79 ? 1.699 -2.719 -15.141 1.00 91.88 79 GLU A O 1
ATOM 600 N N . LYS A 1 80 ? -0.399 -2.719 -15.973 1.00 94.19 80 LYS A N 1
ATOM 601 C CA . LYS A 1 80 ? -0.938 -1.728 -15.036 1.00 94.19 80 LYS A CA 1
ATOM 602 C C . LYS A 1 80 ? -0.845 -2.233 -13.597 1.00 94.19 80 LYS A C 1
ATOM 604 O O . LYS A 1 80 ? -0.320 -1.515 -12.756 1.00 94.19 80 LYS A O 1
ATOM 609 N N . LEU A 1 81 ? -1.271 -3.472 -13.336 1.00 95.50 81 LEU A N 1
ATOM 610 C CA . LEU A 1 81 ? -1.156 -4.125 -12.030 1.00 95.50 81 LEU A CA 1
ATOM 611 C C . LEU A 1 81 ? 0.285 -4.076 -11.509 1.00 95.50 81 LEU A C 1
ATOM 613 O O . LEU A 1 81 ? 0.524 -3.546 -10.428 1.00 95.50 81 LEU A O 1
ATOM 617 N N . LEU A 1 82 ? 1.246 -4.555 -12.304 1.00 96.06 82 LEU A N 1
ATOM 618 C CA . LEU A 1 82 ? 2.656 -4.554 -11.917 1.00 96.06 82 LEU A CA 1
ATOM 619 C C . LEU A 1 82 ? 3.182 -3.132 -11.680 1.00 96.06 82 LEU A C 1
ATOM 621 O O . LEU A 1 82 ? 3.832 -2.883 -10.668 1.00 96.06 82 LEU A O 1
ATOM 625 N N . SER A 1 83 ? 2.883 -2.192 -12.580 1.00 96.44 83 SER A N 1
ATOM 626 C CA . SER A 1 83 ? 3.337 -0.804 -12.457 1.00 96.44 83 SER A CA 1
ATOM 627 C C . SER A 1 83 ? 2.787 -0.125 -11.202 1.00 96.44 83 SER A C 1
ATOM 629 O O . SER A 1 83 ? 3.521 0.594 -10.526 1.00 96.44 83 SER A O 1
ATOM 631 N N . THR A 1 84 ? 1.514 -0.350 -10.869 1.00 97.75 84 THR A N 1
ATOM 632 C CA . THR A 1 84 ? 0.905 0.182 -9.646 1.00 97.75 84 THR A CA 1
ATOM 633 C C . THR A 1 84 ? 1.516 -0.467 -8.404 1.00 97.75 84 THR A C 1
ATOM 635 O O . THR A 1 84 ? 1.818 0.236 -7.444 1.00 97.75 84 THR A O 1
ATOM 638 N N . SER A 1 85 ? 1.779 -1.778 -8.422 1.00 98.12 85 SER A N 1
ATOM 639 C CA . SER A 1 85 ? 2.469 -2.454 -7.317 1.00 98.12 85 SER A CA 1
ATOM 640 C C . SER A 1 85 ? 3.880 -1.904 -7.087 1.00 98.12 85 SER A C 1
ATOM 642 O O . SER A 1 85 ? 4.247 -1.633 -5.947 1.00 98.12 85 SER A O 1
ATOM 644 N N . MET A 1 86 ? 4.652 -1.664 -8.152 1.00 97.94 86 MET A N 1
ATOM 645 C CA . MET A 1 86 ? 5.982 -1.047 -8.053 1.00 97.94 86 MET A CA 1
ATOM 646 C C . MET A 1 86 ? 5.923 0.355 -7.430 1.00 97.94 86 MET A C 1
ATOM 648 O O . MET A 1 86 ? 6.727 0.661 -6.551 1.00 97.94 86 MET A O 1
ATOM 652 N N . LEU A 1 87 ? 4.952 1.181 -7.842 1.00 97.94 87 LEU A N 1
ATOM 653 C CA . LEU A 1 87 ? 4.714 2.507 -7.258 1.00 97.94 87 LEU A CA 1
ATOM 654 C C . LEU A 1 87 ? 4.419 2.424 -5.758 1.00 97.94 87 LEU A C 1
ATOM 656 O O . LEU A 1 87 ? 4.970 3.208 -4.992 1.00 97.94 87 LEU A O 1
ATOM 660 N N . VAL A 1 88 ? 3.607 1.455 -5.330 1.00 98.19 88 VAL A N 1
ATOM 661 C CA . VAL A 1 88 ? 3.309 1.236 -3.907 1.00 98.19 88 VAL A CA 1
ATOM 662 C C . VAL A 1 88 ? 4.551 0.870 -3.109 1.00 98.19 88 VAL A C 1
ATOM 664 O O . VAL A 1 88 ? 4.791 1.471 -2.062 1.00 98.19 88 VAL A O 1
ATOM 667 N N . LEU A 1 89 ? 5.353 -0.083 -3.593 1.00 98.06 89 LEU A N 1
ATOM 668 C CA . LEU A 1 89 ? 6.581 -0.480 -2.902 1.00 98.06 89 LEU A CA 1
ATOM 669 C C . LEU A 1 89 ? 7.538 0.708 -2.772 1.00 98.06 89 LEU A C 1
ATOM 671 O O . LEU A 1 89 ? 8.029 0.974 -1.677 1.00 98.06 89 LEU A O 1
ATOM 675 N N . GLN A 1 90 ? 7.754 1.448 -3.863 1.00 97.75 90 GLN A N 1
ATOM 676 C CA . GLN A 1 90 ? 8.627 2.618 -3.850 1.00 97.75 90 GLN A CA 1
ATOM 677 C C . GLN A 1 90 ? 8.091 3.731 -2.943 1.00 97.75 90 GLN A C 1
ATOM 679 O O . GLN A 1 90 ? 8.868 4.355 -2.235 1.00 97.75 90 GLN A O 1
ATOM 684 N N . ALA A 1 91 ? 6.780 3.976 -2.914 1.00 97.69 91 ALA A N 1
ATOM 685 C CA . ALA A 1 91 ? 6.189 4.985 -2.038 1.00 97.69 91 ALA A CA 1
ATOM 686 C C . ALA A 1 91 ? 6.320 4.631 -0.551 1.00 97.69 91 ALA A C 1
ATOM 688 O O . ALA A 1 91 ? 6.390 5.534 0.280 1.00 97.69 91 ALA A O 1
ATOM 689 N N . CYS A 1 92 ? 6.372 3.343 -0.202 1.00 97.75 92 CYS A N 1
ATOM 690 C CA . CYS A 1 92 ? 6.545 2.881 1.177 1.00 97.75 92 CYS A CA 1
ATOM 691 C C . CYS A 1 92 ? 8.010 2.849 1.632 1.00 97.75 92 CYS A C 1
ATOM 693 O O . CYS A 1 92 ? 8.258 2.560 2.799 1.00 97.75 92 CYS A O 1
ATOM 695 N N . CYS A 1 93 ? 8.971 3.132 0.754 1.00 96.56 93 CYS A N 1
ATOM 696 C CA . CYS A 1 93 ? 10.392 3.112 1.076 1.00 96.56 93 CYS A CA 1
ATOM 697 C C . CYS A 1 93 ? 11.037 4.463 0.796 1.00 96.56 93 CYS A C 1
ATOM 699 O O . CYS A 1 93 ? 10.748 5.100 -0.214 1.00 96.56 93 CYS A O 1
ATOM 701 N N . ASP A 1 94 ? 11.957 4.873 1.658 1.00 94.31 94 ASP A N 1
ATOM 702 C CA . ASP A 1 94 ? 12.701 6.118 1.453 1.00 94.31 94 ASP A CA 1
ATOM 703 C C . ASP A 1 94 ? 13.920 5.919 0.531 1.00 94.31 94 ASP A C 1
ATOM 705 O O . ASP A 1 94 ? 14.466 6.880 -0.010 1.00 94.31 94 ASP A O 1
ATOM 709 N N . ASP A 1 95 ? 14.328 4.666 0.319 1.00 95.31 95 ASP A N 1
ATOM 710 C CA . ASP A 1 95 ? 15.426 4.281 -0.559 1.00 95.31 95 ASP A CA 1
ATOM 711 C C . ASP A 1 95 ? 14.948 3.917 -1.973 1.00 95.31 95 ASP A C 1
ATOM 713 O O . ASP A 1 95 ? 13.809 3.494 -2.180 1.00 95.31 95 ASP A O 1
ATOM 717 N N . ASP A 1 96 ? 15.847 4.013 -2.956 1.00 94.69 96 ASP A N 1
ATOM 718 C CA . ASP A 1 96 ? 15.581 3.553 -4.323 1.00 94.69 96 ASP A CA 1
ATOM 719 C C . ASP A 1 96 ? 15.452 2.019 -4.383 1.00 94.69 96 ASP A C 1
ATOM 721 O O . ASP A 1 96 ? 16.434 1.285 -4.219 1.00 94.69 96 ASP A O 1
ATOM 725 N N . LEU A 1 97 ? 14.232 1.540 -4.643 1.00 95.50 97 LEU A N 1
ATOM 726 C CA . LEU A 1 97 ? 13.903 0.120 -4.782 1.00 95.50 97 LEU A CA 1
ATOM 727 C C . LEU A 1 97 ? 14.102 -0.414 -6.198 1.00 95.50 97 LEU A C 1
ATOM 729 O O . LEU A 1 97 ? 13.921 -1.617 -6.399 1.00 95.50 97 LEU A O 1
ATOM 733 N N . THR A 1 98 ? 14.496 0.416 -7.169 1.00 95.19 98 THR A N 1
ATOM 734 C CA . THR A 1 98 ? 14.718 0.002 -8.565 1.00 95.19 98 THR A CA 1
ATOM 735 C C . THR A 1 98 ? 15.554 -1.282 -8.704 1.00 95.19 98 THR A C 1
ATOM 737 O O . THR A 1 98 ? 15.164 -2.146 -9.493 1.00 95.19 98 THR A O 1
ATOM 740 N N . PRO A 1 99 ? 16.640 -1.512 -7.929 1.00 94.56 99 PRO A N 1
ATOM 741 C CA . PRO A 1 99 ? 17.394 -2.769 -8.002 1.00 94.56 99 PRO A CA 1
ATOM 742 C C . PRO A 1 99 ? 16.559 -4.017 -7.672 1.00 94.56 99 PRO A C 1
ATOM 744 O O . PRO A 1 99 ? 16.790 -5.091 -8.232 1.00 94.56 99 PRO A O 1
ATOM 747 N N . MET A 1 100 ? 15.577 -3.879 -6.781 1.00 95.31 100 MET A N 1
ATOM 748 C CA . MET A 1 100 ? 14.714 -4.969 -6.336 1.00 95.31 100 MET A CA 1
ATOM 749 C C . MET A 1 100 ? 13.485 -5.116 -7.230 1.00 95.31 100 MET A C 1
ATOM 751 O O . MET A 1 100 ? 13.223 -6.215 -7.708 1.00 95.31 100 MET A O 1
ATOM 755 N N . VAL A 1 101 ? 12.745 -4.038 -7.500 1.00 96.56 101 VAL A N 1
ATOM 756 C CA . VAL A 1 101 ? 11.456 -4.116 -8.218 1.00 96.56 101 VAL A CA 1
ATOM 757 C C . VAL A 1 101 ? 11.583 -3.946 -9.733 1.00 96.56 101 VAL A C 1
ATOM 759 O O . VAL A 1 101 ? 10.668 -4.305 -10.476 1.00 96.56 101 VAL A O 1
ATOM 762 N N . GLY A 1 102 ? 12.718 -3.442 -10.212 1.00 95.69 102 GLY A N 1
ATOM 763 C CA . GLY A 1 102 ? 12.947 -3.114 -11.615 1.00 95.69 102 GLY A CA 1
ATOM 764 C C . GLY A 1 102 ? 12.440 -1.726 -12.000 1.00 95.69 102 GLY A C 1
ATOM 765 O O . GLY A 1 102 ? 12.056 -0.920 -11.159 1.00 95.69 102 GLY A O 1
ATOM 766 N N . GLU A 1 103 ? 12.426 -1.448 -13.299 1.00 95.75 103 GLU A N 1
ATOM 767 C CA . GLU A 1 103 ? 12.035 -0.145 -13.850 1.00 95.75 103 GLU A CA 1
ATOM 768 C C . GLU A 1 103 ? 11.427 -0.275 -15.250 1.00 95.75 103 GLU A C 1
ATOM 770 O O . GLU A 1 103 ? 11.718 -1.208 -16.003 1.00 95.75 103 GLU A O 1
ATOM 775 N N . TRP A 1 104 ? 10.604 0.698 -15.634 1.00 94.44 104 TRP A N 1
ATOM 776 C CA . TRP A 1 104 ? 10.105 0.834 -17.000 1.00 94.44 104 TRP A CA 1
ATOM 777 C C . TRP A 1 104 ? 11.053 1.719 -17.812 1.00 94.44 104 TRP A C 1
ATOM 779 O O . TRP A 1 104 ? 11.193 2.905 -17.523 1.00 94.44 104 TRP A O 1
ATOM 789 N N . LYS A 1 105 ? 11.691 1.169 -18.855 1.00 93.06 105 LYS A N 1
ATOM 790 C CA . LYS A 1 105 ? 12.563 1.943 -19.755 1.00 93.06 105 LYS A CA 1
ATOM 791 C C . LYS A 1 105 ? 11.924 2.188 -21.104 1.00 93.06 105 LYS A C 1
ATOM 793 O O . LYS A 1 105 ? 11.485 1.256 -21.774 1.00 93.06 105 LYS A O 1
ATOM 798 N N . GLY A 1 106 ? 11.977 3.442 -21.540 1.00 89.81 106 GLY A N 1
ATOM 799 C CA . GLY A 1 106 ? 11.712 3.804 -22.923 1.00 89.81 106 GLY A CA 1
ATOM 800 C C . GLY A 1 106 ? 12.797 3.256 -23.851 1.00 89.81 106 GLY A C 1
ATOM 801 O O . GLY A 1 106 ? 13.992 3.450 -23.631 1.00 89.81 106 GLY A O 1
ATOM 802 N N . TRP A 1 107 ? 12.370 2.580 -24.905 1.00 85.00 107 TRP A N 1
ATOM 803 C CA . TRP A 1 107 ? 13.157 2.285 -26.095 1.00 85.00 107 TRP A CA 1
ATOM 804 C C . TRP A 1 107 ? 12.530 3.008 -27.289 1.00 85.00 107 TRP A C 1
ATOM 806 O O . TRP A 1 107 ? 11.414 3.511 -27.185 1.00 85.00 107 TRP A O 1
ATOM 816 N N . SER A 1 108 ? 13.233 3.068 -28.425 1.00 85.44 108 SER A N 1
ATOM 817 C CA . SER A 1 108 ? 12.914 3.960 -29.559 1.00 85.44 108 SER A CA 1
ATOM 818 C C . SER A 1 108 ? 11.419 4.102 -29.907 1.00 85.44 108 SER A C 1
ATOM 820 O O . SER A 1 108 ? 10.994 5.203 -30.246 1.00 85.44 108 SER A O 1
ATOM 822 N N . ARG A 1 109 ? 10.623 3.023 -29.832 1.00 86.81 109 ARG A N 1
ATOM 823 C CA . ARG A 1 109 ? 9.179 3.040 -30.144 1.00 86.81 109 ARG A CA 1
ATOM 824 C C . ARG A 1 109 ? 8.278 2.392 -29.088 1.00 86.81 109 ARG A C 1
ATOM 826 O O . ARG A 1 109 ? 7.084 2.254 -29.331 1.00 86.81 109 ARG A O 1
ATOM 833 N N . TYR A 1 110 ? 8.820 1.940 -27.960 1.00 85.88 110 TYR A N 1
ATOM 834 C CA . TYR A 1 110 ? 8.059 1.180 -26.966 1.00 85.88 110 TYR A CA 1
ATOM 835 C C . TYR A 1 110 ? 8.700 1.256 -25.583 1.00 85.88 110 TYR A C 1
ATOM 837 O O . TYR A 1 110 ? 9.902 1.470 -25.462 1.00 85.88 110 TYR A O 1
ATOM 845 N N . VAL A 1 111 ? 7.901 1.059 -24.536 1.00 89.69 111 VAL A N 1
ATOM 846 C CA . VAL A 1 111 ? 8.373 0.988 -23.148 1.00 89.69 111 VAL A CA 1
ATOM 847 C C . VAL A 1 111 ? 8.488 -0.483 -22.754 1.00 89.69 111 VAL A C 1
ATOM 849 O O . VAL A 1 111 ? 7.575 -1.260 -23.016 1.00 89.69 111 VAL A O 1
ATOM 852 N N . VAL A 1 112 ? 9.614 -0.878 -22.155 1.00 91.44 112 VAL A N 1
ATOM 853 C CA . VAL A 1 112 ? 9.866 -2.257 -21.706 1.00 91.44 112 VAL A CA 1
ATOM 854 C C . VAL A 1 112 ? 10.152 -2.270 -20.215 1.00 91.44 112 VAL A C 1
ATOM 856 O O . VAL A 1 112 ? 10.958 -1.479 -19.723 1.00 91.44 112 VAL A O 1
ATOM 859 N N . TYR A 1 113 ? 9.539 -3.214 -19.508 1.00 94.56 113 TYR A N 1
ATOM 860 C CA . TYR A 1 113 ? 9.896 -3.520 -18.130 1.00 94.56 113 TYR A CA 1
ATOM 861 C C . TYR A 1 113 ? 11.260 -4.214 -18.069 1.00 94.56 113 TYR A C 1
ATOM 863 O O . TYR A 1 113 ? 11.442 -5.299 -18.630 1.00 94.56 113 TYR A O 1
ATOM 871 N N . ARG A 1 114 ? 12.215 -3.601 -17.369 1.00 95.06 114 ARG A N 1
ATOM 872 C CA . ARG A 1 114 ? 13.472 -4.237 -16.979 1.00 95.06 114 ARG A CA 1
ATOM 873 C C . ARG A 1 114 ? 13.308 -4.815 -15.572 1.00 95.06 114 ARG A C 1
ATOM 875 O O . ARG A 1 114 ? 13.124 -4.032 -14.642 1.00 95.06 114 ARG A O 1
ATOM 882 N N . PRO A 1 115 ? 13.352 -6.149 -15.411 1.00 95.12 115 PRO A N 1
ATOM 883 C CA . PRO A 1 115 ? 13.157 -6.776 -14.113 1.00 95.12 115 PRO A CA 1
ATOM 884 C C . PRO A 1 115 ? 14.287 -6.427 -13.144 1.00 95.12 115 PRO A C 1
ATOM 886 O O . PRO A 1 115 ? 15.452 -6.363 -13.540 1.00 95.12 115 PRO A O 1
ATOM 889 N N . GLY A 1 116 ? 13.913 -6.219 -11.883 1.00 94.50 116 GLY A N 1
ATOM 890 C CA . GLY A 1 116 ? 14.840 -6.229 -10.754 1.00 94.50 116 GLY A CA 1
ATOM 891 C C . GLY A 1 116 ? 15.044 -7.652 -10.233 1.00 94.50 116 GLY A C 1
ATOM 892 O O . GLY A 1 116 ? 14.717 -8.627 -10.912 1.00 94.50 116 GLY A O 1
ATOM 893 N N . GLN A 1 117 ? 15.573 -7.774 -9.017 1.00 93.31 117 GLN A N 1
ATOM 894 C CA . GLN A 1 117 ? 15.808 -9.083 -8.393 1.00 93.31 117 GLN A CA 1
ATOM 895 C C . GLN A 1 117 ? 14.535 -9.785 -7.913 1.00 93.31 117 GLN A C 1
ATOM 897 O O . GLN A 1 117 ? 14.501 -11.010 -7.813 1.00 93.31 117 GLN A O 1
ATOM 902 N N . MET A 1 118 ? 13.489 -9.025 -7.599 1.00 94.88 118 MET A N 1
ATOM 903 C CA . MET A 1 118 ? 12.249 -9.562 -7.064 1.00 94.88 118 MET A CA 1
ATOM 904 C C . MET A 1 118 ? 11.348 -10.107 -8.187 1.00 94.88 118 MET A C 1
ATOM 906 O O . MET A 1 118 ? 11.099 -9.405 -9.174 1.00 94.88 118 MET A O 1
ATOM 910 N N . PRO A 1 119 ? 10.792 -11.325 -8.044 1.00 95.69 119 PRO A N 1
ATOM 911 C CA . PRO A 1 119 ? 9.773 -11.836 -8.952 1.00 95.69 119 PRO A CA 1
ATOM 912 C C . PRO A 1 119 ? 8.534 -10.934 -9.000 1.00 95.69 119 PRO A C 1
ATOM 914 O O . PRO A 1 119 ? 8.084 -10.411 -7.984 1.00 95.69 119 PRO A O 1
ATOM 917 N N . LYS A 1 120 ? 7.904 -10.823 -10.177 1.00 95.62 120 LYS A N 1
ATOM 918 C CA . LYS A 1 120 ? 6.690 -10.002 -10.374 1.00 95.62 120 LYS A CA 1
ATOM 919 C C . LYS A 1 120 ? 5.564 -10.336 -9.390 1.00 95.62 120 LYS A C 1
ATOM 921 O O . LYS A 1 120 ? 4.880 -9.433 -8.921 1.00 95.62 120 LYS A O 1
ATOM 926 N N . ASN A 1 121 ? 5.373 -11.621 -9.089 1.00 94.94 121 ASN A N 1
ATOM 927 C CA . ASN A 1 121 ? 4.330 -12.066 -8.164 1.00 94.94 121 ASN A CA 1
ATOM 928 C C . ASN A 1 121 ? 4.581 -11.547 -6.745 1.00 94.94 121 ASN A C 1
ATOM 930 O O . ASN A 1 121 ? 3.648 -11.071 -6.106 1.00 94.94 121 ASN A O 1
ATOM 934 N N . ASP A 1 122 ? 5.832 -11.571 -6.289 1.00 96.44 122 ASP A N 1
ATOM 935 C CA . ASP A 1 122 ? 6.201 -11.105 -4.952 1.00 96.44 122 ASP A CA 1
ATOM 936 C C . ASP A 1 122 ? 6.012 -9.588 -4.842 1.00 96.44 122 ASP A C 1
ATOM 938 O O . ASP A 1 122 ? 5.452 -9.117 -3.856 1.00 96.44 122 ASP A O 1
ATOM 942 N N . ILE A 1 123 ? 6.350 -8.828 -5.895 1.00 97.62 123 ILE A N 1
ATOM 943 C CA . ILE A 1 123 ? 6.066 -7.382 -5.973 1.00 97.62 123 ILE A CA 1
ATOM 944 C C . ILE A 1 123 ? 4.566 -7.121 -5.759 1.00 97.62 123 ILE A C 1
ATOM 946 O O . ILE A 1 123 ? 4.188 -6.250 -4.976 1.00 97.62 123 ILE A O 1
ATOM 950 N N . ILE A 1 124 ? 3.701 -7.885 -6.434 1.00 96.88 124 ILE A N 1
ATOM 951 C CA . ILE A 1 124 ? 2.244 -7.720 -6.344 1.00 96.88 124 ILE A CA 1
ATOM 952 C C . ILE A 1 124 ? 1.730 -8.083 -4.945 1.00 96.88 124 ILE A C 1
ATOM 954 O O . ILE A 1 124 ? 0.977 -7.308 -4.356 1.00 96.88 124 ILE A O 1
ATOM 958 N N . VAL A 1 125 ? 2.148 -9.225 -4.392 1.00 96.81 125 VAL A N 1
ATOM 959 C CA . VAL A 1 125 ? 1.700 -9.701 -3.071 1.00 96.81 125 VAL A CA 1
ATOM 960 C C . VAL A 1 125 ? 2.157 -8.760 -1.955 1.00 96.81 125 VAL A C 1
ATOM 962 O O . VAL A 1 125 ? 1.374 -8.427 -1.063 1.00 96.81 125 VAL A O 1
ATOM 965 N N . LEU A 1 126 ? 3.399 -8.274 -2.011 1.00 97.38 126 LEU A N 1
ATOM 966 C CA . LEU A 1 126 ? 3.901 -7.306 -1.037 1.00 97.38 126 LEU A CA 1
ATOM 967 C C . LEU A 1 126 ? 3.167 -5.965 -1.153 1.00 97.38 126 LEU A C 1
ATOM 969 O O . LEU A 1 126 ? 2.826 -5.372 -0.131 1.00 97.38 126 LEU A O 1
ATOM 973 N N . ALA A 1 127 ? 2.837 -5.516 -2.369 1.00 97.94 127 ALA A N 1
ATOM 974 C CA . ALA A 1 127 ? 2.035 -4.309 -2.565 1.00 97.94 127 ALA A CA 1
ATOM 975 C C . ALA A 1 127 ? 0.619 -4.459 -1.988 1.00 97.94 127 ALA A C 1
ATOM 977 O O . ALA A 1 127 ? 0.131 -3.546 -1.323 1.00 97.94 127 ALA A O 1
ATOM 978 N N . GLN A 1 128 ? -0.030 -5.612 -2.198 1.00 96.75 128 GLN A N 1
ATOM 979 C CA . GLN A 1 128 ? -1.326 -5.937 -1.584 1.00 96.75 128 GLN A CA 1
ATOM 980 C C . GLN A 1 128 ? -1.234 -5.867 -0.061 1.00 96.75 128 GLN A C 1
ATOM 982 O O . GLN A 1 128 ? -2.077 -5.245 0.585 1.00 96.75 128 GLN A O 1
ATOM 987 N N . HIS A 1 129 ? -0.180 -6.453 0.511 1.00 96.44 129 HIS A N 1
ATOM 988 C CA . HIS A 1 129 ? 0.059 -6.427 1.947 1.00 96.44 129 HIS A CA 1
ATOM 989 C C . HIS A 1 129 ? 0.197 -4.994 2.481 1.00 96.44 129 HIS A C 1
ATOM 991 O O . HIS A 1 129 ? -0.522 -4.617 3.408 1.00 96.44 129 HIS A O 1
ATOM 997 N N . LEU A 1 130 ? 1.062 -4.181 1.867 1.00 97.31 130 LEU A N 1
ATOM 998 C CA . LEU A 1 130 ? 1.277 -2.779 2.235 1.00 97.31 130 LEU A CA 1
ATOM 999 C C . LEU A 1 130 ? -0.022 -1.970 2.156 1.00 97.31 130 LEU A C 1
ATOM 1001 O O . LEU A 1 130 ? -0.405 -1.325 3.130 1.00 97.31 130 LEU A O 1
ATOM 1005 N N . MET A 1 131 ? -0.744 -2.059 1.037 1.00 95.62 131 MET A N 1
ATOM 1006 C CA . MET A 1 131 ? -2.006 -1.338 0.842 1.00 95.62 131 MET A CA 1
ATOM 1007 C C . MET A 1 131 ? -3.086 -1.778 1.834 1.00 95.62 131 MET A C 1
ATOM 1009 O O . MET A 1 131 ? -3.842 -0.945 2.337 1.00 95.62 131 MET A O 1
ATOM 1013 N N . GLN A 1 132 ? -3.145 -3.067 2.172 1.00 94.06 132 GLN A N 1
ATOM 1014 C CA . GLN A 1 132 ? -4.081 -3.566 3.173 1.00 94.06 132 GLN A CA 1
ATOM 1015 C C . GLN A 1 132 ? -3.795 -2.968 4.554 1.00 94.06 132 GLN A C 1
ATOM 1017 O O . GLN A 1 132 ? -4.735 -2.585 5.242 1.00 94.06 132 GLN A O 1
ATOM 1022 N N . HIS A 1 133 ? -2.530 -2.845 4.962 1.00 95.25 133 HIS A N 1
ATOM 1023 C CA . HIS A 1 133 ? -2.181 -2.264 6.262 1.00 95.25 133 HIS A CA 1
ATOM 1024 C C . HIS A 1 133 ? -2.210 -0.729 6.293 1.00 95.25 133 HIS A C 1
ATOM 1026 O O . HIS A 1 133 ? -2.480 -0.175 7.359 1.00 95.25 133 HIS A O 1
ATOM 1032 N N . GLY A 1 134 ? -1.954 -0.062 5.162 1.00 94.31 134 GLY A N 1
ATOM 1033 C CA . GLY A 1 134 ? -1.904 1.400 5.046 1.00 94.31 134 GLY A CA 1
ATOM 1034 C C . GLY A 1 134 ? -3.249 2.076 4.771 1.00 94.31 134 GLY A C 1
ATOM 1035 O O . GLY A 1 134 ? -3.452 3.205 5.210 1.00 94.31 134 GLY A O 1
ATOM 1036 N N . VAL A 1 135 ? -4.182 1.392 4.095 1.00 92.00 135 VAL A N 1
ATOM 1037 C CA . VAL A 1 135 ? -5.485 1.966 3.701 1.00 92.00 135 VAL A CA 1
ATOM 1038 C C . VAL A 1 135 ? -6.649 1.361 4.483 1.00 92.00 135 VAL A C 1
ATOM 1040 O O . VAL A 1 135 ? -7.460 2.101 5.031 1.00 92.00 135 VAL A O 1
ATOM 1043 N N . VAL A 1 136 ? -6.746 0.029 4.546 1.00 89.38 136 VAL A N 1
ATOM 1044 C CA . VAL A 1 136 ? -7.909 -0.663 5.143 1.00 89.38 136 VAL A CA 1
ATOM 1045 C C . VAL A 1 136 ? -7.697 -0.966 6.627 1.00 89.38 136 VAL A C 1
ATOM 1047 O O . VAL A 1 136 ? -8.611 -0.833 7.436 1.00 89.38 136 VAL A O 1
ATOM 1050 N N . GLY A 1 137 ? -6.477 -1.349 6.991 1.00 86.00 137 GLY A N 1
ATOM 1051 C CA . GLY A 1 137 ? -6.146 -1.914 8.289 1.00 86.00 137 GLY A CA 1
ATOM 1052 C C . GLY A 1 137 ? -6.482 -3.408 8.383 1.00 86.00 137 GLY A C 1
ATOM 1053 O O . GLY A 1 137 ? -7.353 -3.929 7.683 1.00 86.00 137 GLY A O 1
ATOM 1054 N N . LYS A 1 138 ? -5.746 -4.129 9.234 1.00 81.50 138 LYS A N 1
ATOM 1055 C CA . LYS A 1 138 ? -6.036 -5.532 9.594 1.00 81.50 138 LYS A CA 1
ATOM 1056 C C . LYS A 1 138 ? -6.270 -5.734 11.086 1.00 81.50 138 LYS A C 1
ATOM 1058 O O . LYS A 1 138 ? -6.344 -6.875 11.547 1.00 81.50 138 LYS A O 1
ATOM 1063 N N . ALA A 1 139 ? -6.329 -4.655 11.860 1.00 73.50 139 ALA A N 1
ATOM 1064 C CA . ALA A 1 139 ? -6.501 -4.784 13.291 1.00 73.50 139 ALA A CA 1
ATOM 1065 C C . ALA A 1 139 ? -7.865 -5.428 13.550 1.00 73.50 139 ALA A C 1
ATOM 1067 O O . ALA A 1 139 ? -8.889 -4.955 13.060 1.00 73.50 139 ALA A O 1
ATOM 1068 N N . LYS A 1 140 ? -7.880 -6.521 14.320 1.00 62.38 140 LYS A N 1
ATOM 1069 C CA . LYS A 1 140 ? -9.121 -7.141 14.792 1.00 62.38 140 LYS A CA 1
ATOM 1070 C C . LYS A 1 140 ? -9.734 -6.238 15.859 1.00 62.38 140 LYS A C 1
ATOM 1072 O O . LYS A 1 140 ? -9.608 -6.493 17.053 1.00 62.38 140 LYS A O 1
ATOM 1077 N N . VAL A 1 141 ? -10.332 -5.136 15.425 1.00 60.94 141 VAL A N 1
ATOM 1078 C CA . VAL A 1 141 ? -11.067 -4.226 16.298 1.00 60.94 141 VAL A CA 1
ATOM 1079 C C . VAL A 1 141 ? -12.489 -4.747 16.425 1.00 60.94 141 VAL A C 1
ATOM 1081 O O . VAL A 1 141 ? -13.104 -5.154 15.442 1.00 60.94 141 VAL A O 1
ATOM 1084 N N . ARG A 1 142 ? -13.020 -4.743 17.649 1.00 60.44 142 ARG A N 1
ATOM 1085 C CA . ARG A 1 142 ? -14.417 -5.089 17.913 1.00 60.44 142 ARG A CA 1
ATOM 1086 C C . ARG A 1 142 ? -15.316 -4.033 17.254 1.00 60.44 142 ARG A C 1
ATOM 1088 O O . ARG A 1 142 ? -15.562 -2.990 17.847 1.00 60.44 142 ARG A O 1
ATOM 1095 N N . GLN A 1 143 ? -15.771 -4.283 16.026 1.00 61.06 143 GLN A N 1
ATOM 1096 C CA . GLN A 1 143 ? -16.667 -3.386 15.295 1.00 61.06 143 GLN A CA 1
ATOM 1097 C C . GLN A 1 143 ? -18.126 -3.774 15.555 1.00 61.06 143 GLN A C 1
ATOM 1099 O O . GLN A 1 143 ? -18.545 -4.905 15.312 1.00 61.06 143 GLN A O 1
ATOM 1104 N N . LEU A 1 144 ? -18.905 -2.831 16.085 1.00 58.47 144 LEU A N 1
ATOM 1105 C CA . LEU A 1 144 ? -20.327 -3.026 16.359 1.00 58.47 144 LEU A CA 1
ATOM 1106 C C . LEU A 1 144 ? -21.141 -3.018 15.060 1.00 58.47 144 LEU A C 1
ATOM 1108 O O . LEU A 1 144 ? -20.998 -2.097 14.257 1.00 58.47 144 LEU A O 1
ATOM 1112 N N . GLN A 1 145 ? -22.086 -3.953 14.918 1.00 54.19 145 GLN A N 1
ATOM 1113 C CA . GLN A 1 145 ? -22.954 -4.057 13.731 1.00 54.19 145 GLN A CA 1
ATOM 1114 C C . GLN A 1 145 ? -23.715 -2.748 13.426 1.00 54.19 145 GLN A C 1
ATOM 1116 O O . GLN A 1 145 ? -23.951 -2.406 12.274 1.00 54.19 145 GLN A O 1
ATOM 1121 N N . ARG A 1 146 ? -24.076 -1.966 14.458 1.00 49.91 146 ARG A N 1
ATOM 1122 C CA . ARG A 1 146 ? -24.805 -0.688 14.300 1.00 49.91 146 ARG A CA 1
ATOM 1123 C C . ARG A 1 146 ? -24.004 0.418 13.607 1.00 49.91 146 ARG A C 1
ATOM 1125 O O . ARG A 1 146 ? -24.610 1.377 13.142 1.00 49.91 146 ARG A O 1
ATOM 1132 N N . HIS A 1 147 ? -22.677 0.308 13.576 1.00 53.72 147 HIS A N 1
ATOM 1133 C CA . HIS A 1 147 ? -21.774 1.281 12.955 1.00 53.72 147 HIS A CA 1
ATOM 1134 C C . HIS A 1 147 ? -21.064 0.711 11.718 1.00 53.72 147 HIS A C 1
ATOM 1136 O O . HIS A 1 147 ? -20.157 1.340 11.181 1.00 53.72 147 HIS A O 1
ATOM 1142 N N . GLU A 1 148 ? -21.471 -0.473 11.256 1.00 52.22 148 GLU A N 1
ATOM 1143 C CA . GLU A 1 148 ? -21.009 -1.066 10.006 1.00 52.22 148 GLU A CA 1
ATOM 1144 C C . GLU A 1 148 ? -21.877 -0.526 8.861 1.00 52.22 148 GLU A C 1
ATOM 1146 O O . GLU A 1 148 ? -22.821 -1.162 8.394 1.00 52.22 148 GLU A O 1
ATOM 1151 N N . THR A 1 149 ? -21.602 0.699 8.416 1.00 52.62 149 THR A N 1
ATOM 1152 C CA . THR A 1 149 ? -22.079 1.140 7.105 1.00 52.62 149 THR A CA 1
ATOM 1153 C C . THR A 1 149 ? -21.270 0.378 6.062 1.00 52.62 149 THR A C 1
ATOM 1155 O O . THR A 1 149 ? -20.086 0.640 5.882 1.00 52.62 149 THR A O 1
ATOM 1158 N N . GLY A 1 150 ? -21.893 -0.572 5.358 1.00 55.06 150 GLY A N 1
ATOM 1159 C CA . GLY A 1 150 ? -21.289 -1.295 4.225 1.00 55.06 150 GLY A CA 1
ATOM 1160 C C . GLY A 1 150 ? -21.034 -0.414 2.992 1.00 55.06 150 GLY A C 1
ATOM 1161 O O . GLY A 1 150 ? -21.049 -0.898 1.863 1.00 55.06 150 GLY A O 1
ATOM 1162 N N . GLU A 1 151 ? -20.878 0.890 3.198 1.00 58.19 151 GLU A N 1
ATOM 1163 C CA . GLU A 1 151 ? -20.706 1.886 2.160 1.00 58.19 151 GLU A CA 1
ATOM 1164 C C . GLU A 1 151 ? -19.241 1.892 1.726 1.00 58.19 151 GLU A C 1
ATOM 1166 O O . GLU A 1 151 ? -18.319 2.059 2.527 1.00 58.19 151 GLU A O 1
ATOM 1171 N N . ARG A 1 152 ? -19.020 1.645 0.435 1.00 63.50 152 ARG A N 1
ATOM 1172 C CA . ARG A 1 152 ? -17.681 1.632 -0.146 1.00 63.50 152 ARG A CA 1
ATOM 1173 C C . ARG A 1 152 ? -17.172 3.068 -0.216 1.00 63.50 152 ARG A C 1
ATOM 1175 O O . ARG A 1 152 ? -17.767 3.895 -0.902 1.00 63.50 152 ARG A O 1
ATOM 1182 N N . THR A 1 153 ? -16.062 3.355 0.452 1.00 74.56 153 THR A N 1
ATOM 1183 C CA . THR A 1 153 ? -15.407 4.659 0.352 1.00 74.56 153 THR A CA 1
ATOM 1184 C C . THR A 1 153 ? -14.749 4.815 -1.019 1.00 74.56 153 THR A C 1
ATOM 1186 O O . THR A 1 153 ? -14.067 3.916 -1.513 1.00 74.56 153 THR A O 1
ATOM 1189 N N . THR A 1 154 ? -14.987 5.957 -1.663 1.00 85.25 154 THR A N 1
ATOM 1190 C CA . THR A 1 154 ? -14.429 6.290 -2.985 1.00 85.25 154 THR A CA 1
ATOM 1191 C C . THR A 1 154 ? -13.113 7.059 -2.898 1.00 85.25 154 THR A C 1
ATOM 1193 O O . THR A 1 154 ? -12.387 7.136 -3.881 1.00 85.25 154 THR A O 1
ATOM 1196 N N . GLU A 1 155 ? -12.795 7.608 -1.727 1.00 90.00 155 GLU A N 1
ATOM 1197 C CA . GLU A 1 155 ? -11.613 8.429 -1.472 1.00 90.00 155 GLU A CA 1
ATOM 1198 C C . GLU A 1 155 ? -10.938 8.032 -0.151 1.00 90.00 155 GLU A C 1
ATOM 1200 O O . GLU A 1 155 ? -11.600 7.637 0.814 1.00 90.00 155 GLU A O 1
ATOM 1205 N N . PHE A 1 156 ? -9.610 8.158 -0.097 1.00 92.00 156 PHE A N 1
ATOM 1206 C CA . PHE A 1 156 ? -8.815 7.955 1.111 1.00 92.00 156 PHE A CA 1
ATOM 1207 C C . PHE A 1 156 ? -8.079 9.237 1.513 1.00 92.00 156 PHE A C 1
ATOM 1209 O O . PHE A 1 156 ? -7.026 9.581 0.974 1.00 92.00 156 PHE A O 1
ATOM 1216 N N . LYS A 1 157 ? -8.620 9.955 2.499 1.00 90.56 157 LYS A N 1
ATOM 1217 C CA . LYS A 1 157 ? -8.042 11.208 3.002 1.00 90.56 157 LYS A CA 1
ATOM 1218 C C . LYS A 1 157 ? -7.071 10.948 4.150 1.00 90.56 157 LYS A C 1
ATOM 1220 O O . LYS A 1 157 ? -7.424 11.055 5.320 1.00 90.56 157 LYS A O 1
ATOM 1225 N N . ALA A 1 158 ? -5.814 10.650 3.821 1.00 91.94 158 ALA A N 1
ATOM 1226 C CA . ALA A 1 158 ? -4.760 10.389 4.810 1.00 91.94 158 ALA A CA 1
ATOM 1227 C C . ALA A 1 158 ? -4.630 11.502 5.874 1.00 91.94 158 ALA A C 1
ATOM 1229 O O . ALA A 1 158 ? -4.406 11.225 7.050 1.00 91.94 158 ALA A O 1
ATOM 1230 N N . PHE A 1 159 ? -4.817 12.769 5.486 1.00 91.75 159 PHE A N 1
ATOM 1231 C CA . PHE A 1 159 ? -4.723 13.905 6.407 1.00 91.75 159 PHE A CA 1
ATOM 1232 C C . PHE A 1 159 ? -5.794 13.895 7.508 1.00 91.75 159 PHE A C 1
ATOM 1234 O O . PHE A 1 159 ? -5.517 14.338 8.627 1.00 91.75 159 PHE A O 1
ATOM 1241 N N . ASP A 1 160 ? -6.984 13.364 7.223 1.00 91.12 160 ASP A N 1
ATOM 1242 C CA . ASP A 1 160 ? -8.056 13.248 8.213 1.00 91.12 160 ASP A CA 1
ATOM 1243 C C . ASP A 1 160 ? -7.659 12.239 9.293 1.00 91.12 160 ASP A C 1
ATOM 1245 O O . ASP A 1 160 ? -7.805 12.522 10.481 1.00 91.12 160 ASP A O 1
ATOM 1249 N N . TYR A 1 161 ? -7.040 11.121 8.902 1.00 93.06 161 TYR A N 1
ATOM 1250 C CA . TYR A 1 161 ? -6.500 10.134 9.839 1.00 93.06 161 TYR A CA 1
ATOM 1251 C C . TYR A 1 161 ? -5.322 10.674 10.650 1.00 93.06 161 TYR A C 1
ATOM 1253 O O . TYR A 1 161 ? -5.274 10.472 11.862 1.00 93.06 161 TYR A O 1
ATOM 1261 N N . ILE A 1 162 ? -4.412 11.429 10.028 1.00 91.94 162 ILE A N 1
ATOM 1262 C CA . ILE A 1 162 ? -3.312 12.102 10.738 1.00 91.94 162 ILE A CA 1
ATOM 1263 C C . ILE A 1 162 ? -3.878 13.079 11.775 1.00 91.94 162 ILE A C 1
ATOM 1265 O O . ILE A 1 162 ? -3.433 13.109 12.923 1.00 91.94 162 ILE A O 1
ATOM 1269 N N . SER A 1 163 ? -4.876 13.877 11.396 1.00 91.25 163 SER A N 1
ATOM 1270 C CA . SER A 1 163 ? -5.519 14.834 12.299 1.00 91.25 163 SER A CA 1
ATOM 1271 C C . SER A 1 163 ? -6.255 14.123 13.434 1.00 91.25 163 SER A C 1
ATOM 1273 O O . SER A 1 163 ? -6.080 14.493 14.596 1.00 91.25 163 SER A O 1
ATOM 1275 N N . ALA A 1 164 ? -6.990 13.054 13.126 1.00 89.31 164 ALA A N 1
ATOM 1276 C CA . ALA A 1 164 ? -7.657 12.218 14.115 1.00 89.31 164 ALA A CA 1
ATOM 1277 C C . ALA A 1 164 ? -6.651 11.585 15.087 1.00 89.31 164 ALA A C 1
ATOM 1279 O O . ALA A 1 164 ? -6.864 11.631 16.296 1.00 89.31 164 ALA A O 1
ATOM 1280 N N . ALA A 1 165 ? -5.525 11.062 14.598 1.00 92.38 165 ALA A N 1
ATOM 1281 C CA . ALA A 1 165 ? -4.479 10.475 15.432 1.00 92.38 165 ALA A CA 1
ATOM 1282 C C . ALA A 1 165 ? -3.888 11.498 16.410 1.00 92.38 165 ALA A C 1
ATOM 1284 O O . ALA A 1 165 ? -3.731 11.203 17.594 1.00 92.38 165 ALA A O 1
ATOM 1285 N N . ARG A 1 166 ? -3.649 12.735 15.959 1.00 94.56 166 ARG A N 1
ATOM 1286 C CA . ARG A 1 166 ? -3.213 13.828 16.843 1.00 94.56 166 ARG A CA 1
ATOM 1287 C C . ARG A 1 166 ? -4.256 14.137 17.915 1.00 94.56 166 ARG A C 1
ATOM 1289 O O . ARG A 1 166 ? -3.908 14.266 19.085 1.00 94.56 166 ARG A O 1
ATOM 1296 N N . SER A 1 167 ? -5.530 14.231 17.537 1.00 91.38 167 SER A N 1
ATOM 1297 C CA . SER A 1 167 ? -6.623 14.529 18.470 1.00 91.38 167 SER A CA 1
ATOM 1298 C C . SER A 1 167 ? -6.890 13.398 19.469 1.00 91.38 167 SER A C 1
ATOM 1300 O O . SER A 1 167 ? -7.146 13.665 20.642 1.00 91.38 167 SER A O 1
ATOM 1302 N N . HIS A 1 168 ? -6.824 12.136 19.039 1.00 89.25 168 HIS A N 1
ATOM 1303 C CA . HIS A 1 168 ? -7.068 10.986 19.907 1.00 89.25 168 HIS A CA 1
ATOM 1304 C C . HIS A 1 168 ? -5.850 10.629 20.763 1.00 89.25 168 HIS A C 1
ATOM 1306 O O . HIS A 1 168 ? -6.038 10.279 21.925 1.00 89.25 168 HIS A O 1
ATOM 1312 N N . PHE A 1 169 ? -4.624 10.712 20.254 1.00 92.19 169 PHE A N 1
ATOM 1313 C CA . PHE A 1 169 ? -3.447 10.195 20.965 1.00 92.19 169 PHE A CA 1
ATOM 1314 C C . PHE A 1 169 ? -2.525 11.286 21.514 1.00 92.19 169 PHE A C 1
ATOM 1316 O O . PHE A 1 169 ? -1.620 10.976 22.278 1.00 92.19 169 PHE A O 1
ATOM 1323 N N . GLY A 1 170 ? -2.752 12.559 21.171 1.00 92.31 170 GLY A N 1
ATOM 1324 C CA . GLY A 1 170 ? -1.917 13.671 21.638 1.00 92.31 170 GLY A CA 1
ATOM 1325 C C . GLY A 1 170 ? -0.503 13.681 21.046 1.00 92.31 170 GLY A C 1
ATOM 1326 O O . GLY A 1 170 ? 0.350 14.420 21.527 1.00 92.31 170 GLY A O 1
ATOM 1327 N N . ILE A 1 171 ? -0.257 12.872 20.014 1.00 94.88 171 ILE A N 1
ATOM 1328 C CA . ILE A 1 171 ? 1.029 12.777 19.317 1.00 94.88 171 ILE A CA 1
ATOM 1329 C C . ILE A 1 171 ? 1.225 13.944 18.347 1.00 94.88 171 ILE A C 1
ATOM 1331 O O . ILE A 1 171 ? 0.271 14.619 17.933 1.00 94.88 171 ILE A O 1
ATOM 1335 N N . ASN A 1 172 ? 2.477 14.202 17.970 1.00 96.44 172 ASN A N 1
ATOM 1336 C CA . ASN A 1 172 ? 2.774 15.277 17.028 1.00 96.44 172 ASN A CA 1
ATOM 1337 C C . ASN A 1 172 ? 2.418 14.878 15.579 1.00 96.44 172 ASN A C 1
ATOM 1339 O O . ASN A 1 172 ? 2.077 13.735 15.280 1.00 96.44 172 ASN A O 1
ATOM 1343 N N . ARG A 1 173 ? 2.463 15.845 14.651 1.00 95.94 173 ARG A N 1
ATOM 1344 C CA . ARG A 1 173 ? 2.110 15.595 13.242 1.00 95.94 173 ARG A CA 1
ATOM 1345 C C . ARG A 1 173 ? 3.042 14.586 12.567 1.00 95.94 173 ARG A C 1
ATOM 1347 O O . ARG A 1 173 ? 2.552 13.811 11.756 1.00 95.94 173 ARG A O 1
ATOM 1354 N N . ALA A 1 174 ? 4.341 14.633 12.851 1.00 96.19 174 ALA A N 1
ATOM 1355 C CA . ALA A 1 174 ? 5.320 13.764 12.202 1.00 96.19 174 ALA A CA 1
ATOM 1356 C C . ALA A 1 174 ? 5.121 12.306 12.636 1.00 96.19 174 ALA A C 1
ATOM 1358 O O . ALA A 1 174 ? 5.045 11.419 11.797 1.00 96.19 174 ALA A O 1
ATOM 1359 N N . GLU A 1 175 ? 4.920 12.079 13.933 1.00 95.69 175 GLU A N 1
ATOM 1360 C CA . GLU A 1 175 ? 4.573 10.770 14.494 1.00 95.69 175 GLU A CA 1
ATOM 1361 C C . GLU A 1 175 ? 3.245 10.260 13.931 1.00 95.69 175 GLU A C 1
ATOM 1363 O O . GLU A 1 175 ? 3.172 9.138 13.441 1.00 95.69 175 GLU A O 1
ATOM 1368 N N . ALA A 1 176 ? 2.207 11.104 13.911 1.00 95.00 176 ALA A N 1
ATOM 1369 C CA . ALA A 1 176 ? 0.906 10.735 13.356 1.00 95.00 176 ALA A CA 1
ATOM 1370 C C . ALA A 1 176 ? 0.970 10.365 11.867 1.00 95.00 176 ALA A C 1
ATOM 1372 O O . ALA A 1 176 ? 0.240 9.482 11.429 1.00 95.00 176 ALA A O 1
ATOM 1373 N N . ALA A 1 177 ? 1.828 11.027 11.088 1.00 96.75 177 ALA A N 1
ATOM 1374 C CA . ALA A 1 177 ? 2.003 10.749 9.664 1.00 96.75 177 ALA A CA 1
ATOM 1375 C C . ALA A 1 177 ? 2.683 9.398 9.395 1.00 96.75 177 ALA A C 1
ATOM 1377 O O . ALA A 1 177 ? 2.473 8.815 8.333 1.00 96.75 177 ALA A O 1
ATOM 1378 N N . GLN A 1 178 ? 3.456 8.892 10.358 1.00 96.50 178 GLN A N 1
ATOM 1379 C CA . GLN A 1 178 ? 4.174 7.622 10.260 1.00 96.50 178 GLN A CA 1
ATOM 1380 C C . GLN A 1 178 ? 3.327 6.406 10.663 1.00 96.50 178 GLN A C 1
ATOM 1382 O O . GLN A 1 178 ? 3.711 5.284 10.341 1.00 96.50 178 GLN A O 1
ATOM 1387 N N . LEU A 1 179 ? 2.162 6.613 11.285 1.00 95.75 179 LEU A N 1
ATOM 1388 C CA . LEU A 1 179 ? 1.244 5.527 11.626 1.00 95.75 179 LEU A CA 1
ATOM 1389 C C . LEU A 1 179 ? 0.704 4.831 10.373 1.00 95.75 179 LEU A C 1
ATOM 1391 O O . LEU A 1 179 ? 0.422 5.471 9.354 1.00 95.75 179 LEU A O 1
ATOM 1395 N N . THR A 1 180 ? 0.494 3.522 10.481 1.00 96.50 180 THR A N 1
ATOM 1396 C CA . THR A 1 180 ? -0.287 2.749 9.505 1.00 96.50 180 THR A CA 1
ATOM 1397 C C . THR A 1 180 ? -1.764 2.730 9.907 1.00 96.50 180 THR A C 1
ATOM 1399 O O . THR A 1 180 ? -2.107 2.969 11.069 1.00 96.50 180 THR A O 1
ATOM 1402 N N . MET A 1 181 ? -2.671 2.394 8.980 1.00 95.00 181 MET A N 1
ATOM 1403 C CA . MET A 1 181 ? -4.092 2.238 9.327 1.00 95.00 181 MET A CA 1
ATOM 1404 C C . MET A 1 181 ? -4.298 1.157 10.395 1.00 95.00 181 MET A C 1
ATOM 1406 O O . MET A 1 181 ? -5.128 1.301 11.289 1.00 95.00 181 MET A O 1
ATOM 1410 N N . THR A 1 182 ? -3.513 0.082 10.327 1.00 93.88 182 THR A N 1
ATOM 1411 C CA . THR A 1 182 ? -3.570 -1.006 11.313 1.00 93.88 182 THR A CA 1
ATOM 1412 C C . THR A 1 182 ? -3.164 -0.519 12.698 1.00 93.88 182 THR A C 1
ATOM 1414 O O . THR A 1 182 ? -3.882 -0.761 13.664 1.00 93.88 182 THR A O 1
ATOM 1417 N N . GLU A 1 183 ? -2.053 0.208 12.796 1.00 94.50 183 GLU A N 1
ATOM 1418 C CA . GLU A 1 183 ? -1.591 0.765 14.066 1.00 94.50 183 GLU A CA 1
ATOM 1419 C C . GLU A 1 183 ? -2.595 1.774 14.634 1.00 94.50 183 GLU A C 1
ATOM 1421 O O . GLU A 1 183 ? -2.964 1.697 15.805 1.00 94.50 183 GLU A O 1
ATOM 1426 N N . PHE A 1 184 ? -3.120 2.664 13.790 1.00 93.38 184 PHE A N 1
ATOM 1427 C CA . PHE A 1 184 ? -4.158 3.619 14.173 1.00 93.38 184 PHE A CA 1
ATOM 1428 C C . PHE A 1 184 ? -5.391 2.922 14.775 1.00 93.38 184 PHE A C 1
ATOM 1430 O O . PHE A 1 184 ? -5.879 3.312 15.839 1.00 93.38 184 PHE A O 1
ATOM 1437 N N . GLN A 1 185 ? -5.866 1.851 14.134 1.00 90.75 185 GLN A N 1
ATOM 1438 C CA . GLN A 1 185 ? -6.978 1.038 14.625 1.00 90.75 185 GLN A CA 1
ATOM 1439 C C . GLN A 1 185 ? -6.649 0.322 15.945 1.00 90.75 185 GLN A C 1
ATOM 1441 O O . GLN A 1 185 ? -7.492 0.283 16.843 1.00 90.75 185 GLN A O 1
ATOM 1446 N N . MET A 1 186 ? -5.430 -0.207 16.099 1.00 90.06 186 MET A N 1
ATOM 1447 C CA . MET A 1 186 ? -4.972 -0.823 17.352 1.00 90.06 186 MET A CA 1
ATOM 1448 C C . MET A 1 186 ? -4.949 0.188 18.503 1.00 90.06 186 MET A C 1
ATOM 1450 O O . MET A 1 186 ? -5.445 -0.107 19.590 1.00 90.06 186 MET A O 1
ATOM 1454 N N . LEU A 1 187 ? -4.433 1.396 18.261 1.00 90.75 187 LEU A N 1
ATOM 1455 C CA . LEU A 1 187 ? -4.397 2.471 19.253 1.00 90.75 187 LEU A CA 1
ATOM 1456 C C . LEU A 1 187 ? -5.808 2.931 19.643 1.00 90.75 187 LEU A C 1
ATOM 1458 O O . LEU A 1 187 ? -6.084 3.158 20.823 1.00 90.75 187 LEU A O 1
ATOM 1462 N N . LEU A 1 188 ? -6.727 3.023 18.676 1.00 87.25 188 LEU A N 1
ATOM 1463 C CA . LEU A 1 188 ? -8.136 3.312 18.951 1.00 87.25 188 LEU A CA 1
ATOM 1464 C C . LEU A 1 188 ? -8.777 2.225 19.820 1.00 87.25 188 LEU A C 1
ATOM 1466 O O . LEU A 1 188 ? -9.449 2.551 20.799 1.00 87.25 188 LEU A O 1
ATOM 1470 N N . ALA A 1 189 ? -8.549 0.951 19.497 1.00 85.81 189 ALA A N 1
ATOM 1471 C CA . ALA A 1 189 ? -9.073 -0.173 20.267 1.00 85.81 189 ALA A CA 1
ATOM 1472 C C . ALA A 1 189 ? -8.531 -0.188 21.705 1.00 85.81 189 ALA A C 1
ATOM 1474 O O . ALA A 1 189 ? -9.291 -0.391 22.649 1.00 85.81 189 ALA A O 1
ATOM 1475 N N . ALA A 1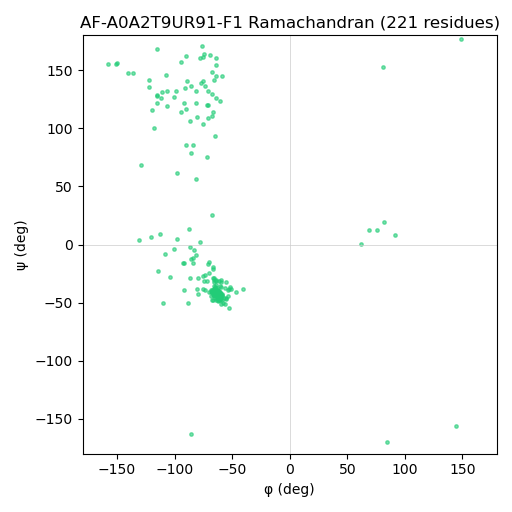 190 ? -7.238 0.095 21.883 1.00 87.94 190 ALA A N 1
ATOM 1476 C CA . ALA A 1 190 ? -6.613 0.192 23.198 1.00 87.94 190 ALA A CA 1
ATOM 1477 C C . ALA A 1 190 ? -7.165 1.366 24.026 1.00 87.94 190 ALA A C 1
ATOM 1479 O O . ALA A 1 190 ? -7.345 1.237 25.236 1.00 87.94 190 ALA A O 1
ATOM 1480 N N . LYS A 1 191 ? -7.465 2.505 23.386 1.00 86.12 191 LYS A N 1
ATOM 1481 C CA . LYS A 1 191 ? -8.031 3.682 24.059 1.00 86.12 191 LYS A CA 1
ATOM 1482 C C . LYS A 1 191 ? -9.512 3.508 24.424 1.00 86.12 191 LYS A C 1
ATOM 1484 O O . LYS A 1 191 ? -9.960 4.074 25.420 1.00 86.12 191 LYS A O 1
ATOM 1489 N N . TYR A 1 192 ? -10.265 2.744 23.632 1.00 84.06 192 TYR A N 1
ATOM 1490 C CA . TYR A 1 192 ? -11.709 2.545 23.794 1.00 84.06 192 TYR A CA 1
ATOM 1491 C C . TYR A 1 192 ? -12.092 1.046 23.792 1.00 84.06 192 TYR A C 1
ATOM 1493 O O . TYR A 1 192 ? -12.756 0.591 22.855 1.00 84.06 192 TYR A O 1
ATOM 1501 N N . PRO A 1 193 ? -11.706 0.272 24.827 1.00 75.12 193 PRO A N 1
ATOM 1502 C CA . PRO A 1 193 ? -11.873 -1.187 24.847 1.00 75.12 193 PRO A CA 1
ATOM 1503 C C . PRO A 1 193 ? -13.333 -1.658 25.008 1.00 75.12 193 PRO A C 1
ATOM 1505 O O . PRO A 1 193 ? -13.712 -2.691 24.458 1.00 75.12 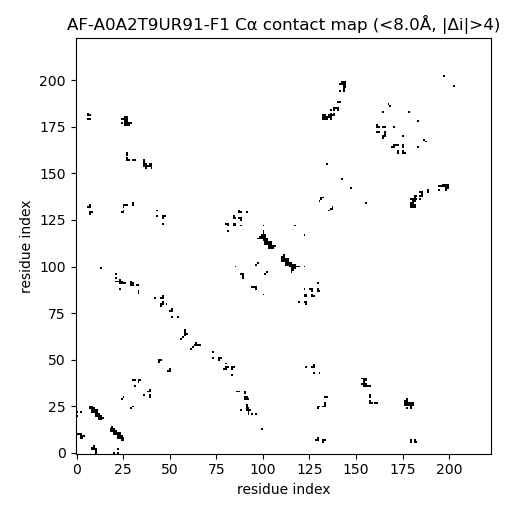193 PRO A O 1
ATOM 1508 N N . ASP A 1 194 ? -14.179 -0.894 25.708 1.00 65.88 194 ASP A N 1
ATOM 1509 C CA . ASP A 1 194 ? -15.537 -1.310 26.095 1.00 65.88 194 ASP A CA 1
ATOM 1510 C C . ASP A 1 194 ? -16.631 -0.772 25.156 1.00 65.88 194 ASP A C 1
ATOM 1512 O O . ASP A 1 194 ? -17.537 -0.031 25.558 1.00 65.88 194 ASP A O 1
ATOM 1516 N N . GLN A 1 195 ? -16.583 -1.148 23.877 1.00 63.22 195 GLN A N 1
ATOM 1517 C CA . GLN A 1 195 ? -17.679 -0.842 22.953 1.00 63.22 195 GLN A CA 1
ATOM 1518 C C . GLN A 1 195 ? -18.878 -1.768 23.223 1.00 63.22 195 GLN A C 1
ATOM 1520 O O . GLN A 1 195 ? -18.877 -2.948 22.873 1.00 63.22 195 GLN A O 1
ATOM 1525 N N . LYS A 1 196 ? -19.922 -1.233 23.875 1.00 55.16 196 LYS A N 1
ATOM 1526 C CA . LYS A 1 196 ? -21.160 -1.968 24.192 1.00 55.16 196 LYS A CA 1
ATOM 1527 C C . LYS A 1 196 ? -21.943 -2.331 22.921 1.00 55.16 196 LYS A C 1
ATOM 1529 O O . LYS A 1 196 ? -22.516 -1.457 22.277 1.00 55.16 196 LYS A O 1
ATOM 1534 N N . GLY A 1 197 ? -22.048 -3.629 22.631 1.00 57.91 197 GLY A N 1
ATOM 1535 C CA . GLY A 1 197 ? -22.907 -4.207 21.593 1.00 57.91 197 GLY A CA 1
ATOM 1536 C C . GLY A 1 197 ? -22.319 -5.487 20.981 1.00 57.91 197 GLY A C 1
ATOM 1537 O O . GLY A 1 197 ? -21.216 -5.906 21.340 1.00 57.91 197 GLY A O 1
ATOM 1538 N N . PHE A 1 198 ? -23.072 -6.106 20.070 1.00 53.00 198 PHE A N 1
ATOM 1539 C CA . PHE A 1 198 ? -22.637 -7.296 19.337 1.00 53.00 198 PHE A CA 1
ATOM 1540 C C . PHE A 1 198 ? -21.904 -6.907 18.051 1.00 53.00 198 PHE A C 1
ATOM 1542 O O . PHE A 1 198 ? -22.303 -5.960 17.358 1.00 53.00 198 PHE A O 1
ATOM 1549 N N . THR A 1 199 ? -20.841 -7.640 17.728 1.00 66.69 199 THR A N 1
ATOM 1550 C CA . THR A 1 199 ? -20.297 -7.646 16.366 1.00 66.69 199 THR A CA 1
ATOM 1551 C C . THR A 1 199 ? -21.279 -8.355 15.430 1.00 66.69 199 THR A C 1
ATOM 1553 O O . THR A 1 199 ? -22.179 -9.073 15.874 1.00 66.69 199 THR A O 1
ATOM 1556 N N . ARG A 1 200 ? -21.134 -8.157 14.118 1.00 64.56 200 ARG A N 1
ATOM 1557 C CA . ARG A 1 200 ? -21.972 -8.843 13.127 1.00 64.56 200 ARG A CA 1
ATOM 1558 C C . ARG A 1 200 ? -21.861 -10.366 13.228 1.00 64.56 200 ARG A C 1
ATOM 1560 O O . ARG A 1 200 ? -22.877 -11.044 13.249 1.00 64.56 200 ARG A O 1
ATOM 1567 N N . GLU A 1 201 ? -20.648 -10.882 13.396 1.00 66.25 201 GLU A N 1
ATOM 1568 C CA . GLU A 1 201 ? -20.383 -12.318 13.564 1.00 66.25 201 GLU A CA 1
ATOM 1569 C C . GLU A 1 201 ? -21.040 -12.890 14.836 1.00 66.25 201 GLU A C 1
ATOM 1571 O O . GLU A 1 201 ? -21.612 -13.983 14.822 1.00 66.25 201 GLU A O 1
ATOM 1576 N N . GLU A 1 202 ? -21.010 -12.141 15.945 1.00 69.38 202 GLU A N 1
ATOM 1577 C CA . GLU A 1 202 ? -21.699 -12.519 17.187 1.00 69.38 202 GLU A CA 1
ATOM 1578 C C . GLU A 1 202 ? -23.226 -12.526 16.994 1.00 69.38 202 GLU A C 1
ATOM 1580 O O . GLU A 1 202 ? -23.913 -13.409 17.502 1.00 69.38 202 GLU A O 1
ATOM 1585 N N . TYR A 1 203 ? -23.771 -11.571 16.237 1.00 68.00 203 TYR A N 1
ATOM 1586 C CA . TYR A 1 203 ? -25.200 -11.525 15.933 1.00 68.00 203 TYR A CA 1
ATOM 1587 C C . TYR A 1 203 ? -25.636 -12.687 15.032 1.00 68.00 203 TYR A C 1
ATOM 1589 O O . TYR A 1 203 ? -26.613 -13.368 15.348 1.00 68.00 203 TYR A O 1
ATOM 1597 N N . ASP A 1 204 ? -24.897 -12.933 13.949 1.00 75.25 204 ASP A N 1
ATOM 1598 C CA . ASP A 1 204 ? -25.188 -13.981 12.970 1.00 75.25 204 ASP A CA 1
ATOM 1599 C C . ASP A 1 204 ? -25.105 -15.373 13.620 1.00 75.25 204 ASP A C 1
ATOM 1601 O O . ASP A 1 204 ? -26.019 -16.179 13.466 1.00 75.25 204 ASP A O 1
ATOM 1605 N N . SER A 1 205 ? -24.097 -15.626 14.464 1.00 79.75 205 SER A N 1
ATOM 1606 C CA . SER A 1 205 ? -23.988 -16.892 15.209 1.00 79.75 205 SER A CA 1
ATOM 1607 C C . SER A 1 205 ? -25.135 -17.111 16.205 1.00 79.75 205 SER A C 1
ATOM 1609 O O . SER A 1 205 ? -25.685 -18.212 16.281 1.00 79.75 205 SER A O 1
ATOM 1611 N N . ILE A 1 206 ? -25.563 -16.073 16.933 1.00 77.19 206 ILE A N 1
ATOM 1612 C CA . ILE A 1 206 ? -26.730 -16.159 17.827 1.00 77.19 206 ILE A CA 1
ATOM 1613 C C . ILE A 1 206 ? -28.018 -16.395 17.023 1.00 77.19 206 ILE A C 1
ATOM 1615 O O . ILE A 1 206 ? -28.872 -17.186 17.443 1.00 77.19 206 ILE A O 1
ATOM 1619 N N . ALA A 1 207 ? -28.177 -15.721 15.882 1.00 74.81 207 ALA A N 1
ATOM 1620 C CA . ALA A 1 207 ? -29.331 -15.887 15.007 1.00 74.81 207 ALA A CA 1
ATOM 1621 C C . ALA A 1 207 ? -29.397 -17.312 14.439 1.00 74.81 207 ALA A C 1
ATOM 1623 O O . ALA A 1 207 ? -30.450 -17.951 14.522 1.00 74.81 207 ALA A O 1
ATOM 1624 N N . ASP A 1 208 ? -28.274 -17.842 13.957 1.00 82.00 208 ASP A N 1
ATOM 1625 C CA . ASP A 1 208 ? -28.165 -19.203 13.433 1.00 82.00 208 ASP A CA 1
ATOM 1626 C C . ASP A 1 208 ? -28.467 -20.249 14.510 1.00 82.00 208 ASP A C 1
ATOM 1628 O O . ASP A 1 208 ? -29.266 -21.165 14.290 1.00 82.00 208 ASP A O 1
ATOM 1632 N N . GLU A 1 209 ? -27.924 -20.085 15.721 1.00 82.06 209 GLU A N 1
ATOM 1633 C CA . GLU A 1 209 ? -28.251 -20.958 16.850 1.00 82.06 209 GLU A CA 1
ATOM 1634 C C . GLU A 1 209 ? -29.741 -20.918 17.212 1.00 82.06 209 GLU A C 1
ATOM 1636 O O . GLU A 1 209 ? -30.349 -21.947 17.540 1.00 82.06 209 GLU A O 1
ATOM 1641 N N . TYR A 1 210 ? -30.348 -19.731 17.185 1.00 78.75 210 TYR A N 1
ATOM 1642 C CA . TYR A 1 210 ? -31.765 -19.555 17.475 1.00 78.75 210 TYR A CA 1
ATOM 1643 C C . TYR A 1 210 ? -32.645 -20.219 16.407 1.00 78.75 210 TYR A C 1
ATOM 1645 O O . TYR A 1 210 ? -33.603 -20.928 16.744 1.00 78.75 210 TYR A O 1
ATOM 1653 N N . LEU A 1 211 ? -32.297 -20.054 15.129 1.00 82.25 211 LEU A N 1
ATOM 1654 C CA . LEU A 1 211 ? -32.972 -20.688 13.996 1.00 82.25 211 LEU A CA 1
ATOM 1655 C C . LEU A 1 211 ? -32.840 -22.215 14.047 1.00 82.25 211 LEU A C 1
ATOM 1657 O O . LEU A 1 211 ? -33.842 -22.918 13.886 1.00 82.25 211 LEU A O 1
ATOM 1661 N N . ALA A 1 212 ? -31.656 -22.739 14.370 1.00 86.81 212 ALA A N 1
ATOM 1662 C CA . ALA A 1 212 ? -31.427 -24.171 14.552 1.00 86.81 212 ALA A CA 1
ATOM 1663 C C . ALA A 1 212 ? -32.276 -24.746 15.702 1.00 86.81 212 ALA A C 1
ATOM 1665 O O . ALA A 1 212 ? -32.933 -25.783 15.549 1.00 86.81 212 ALA A O 1
ATOM 1666 N N . LYS A 1 213 ? -32.353 -24.040 16.841 1.00 84.81 213 LYS A N 1
ATOM 1667 C CA . LYS A 1 213 ? -33.221 -24.417 17.972 1.00 84.81 213 LYS A CA 1
ATOM 1668 C C . LYS A 1 213 ? -34.705 -24.385 17.590 1.00 84.81 213 LYS A C 1
ATOM 1670 O O . LYS A 1 213 ? -35.452 -25.283 17.990 1.00 84.81 213 LYS A O 1
ATOM 1675 N N . GLN A 1 214 ? -35.156 -23.400 16.808 1.00 79.44 214 GLN A N 1
ATOM 1676 C CA . GLN A 1 214 ? -36.531 -23.373 16.293 1.00 79.44 214 GLN A CA 1
ATOM 1677 C C . GLN A 1 214 ? -36.815 -24.537 15.337 1.00 79.44 214 GLN A C 1
ATOM 1679 O O . GLN A 1 214 ? -37.866 -25.171 15.456 1.00 79.44 214 GLN A O 1
ATOM 1684 N N . ALA A 1 215 ? -35.899 -24.841 14.417 1.00 85.19 215 ALA A N 1
ATOM 1685 C CA . ALA A 1 215 ? -36.043 -25.945 13.473 1.00 85.19 215 ALA A CA 1
ATOM 1686 C C . ALA A 1 215 ? -36.164 -27.293 14.202 1.00 85.19 215 ALA A C 1
ATOM 1688 O O . ALA A 1 215 ? -37.087 -28.061 13.925 1.00 85.19 215 ALA A O 1
ATOM 1689 N N . ALA A 1 216 ? -35.323 -27.532 15.214 1.00 86.19 216 ALA A N 1
ATOM 1690 C CA . ALA A 1 216 ? -35.390 -28.729 16.052 1.00 86.19 216 ALA A CA 1
ATOM 1691 C C . ALA A 1 216 ? -36.726 -28.849 16.812 1.00 86.19 216 ALA A C 1
ATOM 1693 O O . ALA A 1 216 ? -37.298 -29.937 16.899 1.00 86.19 216 ALA A O 1
ATOM 1694 N N . ARG A 1 217 ? -37.268 -27.734 17.328 1.00 84.69 217 ARG A N 1
ATOM 1695 C CA . ARG A 1 217 ? -38.591 -27.710 17.983 1.00 84.69 217 ARG A CA 1
ATOM 1696 C C . ARG A 1 217 ? -39.726 -28.020 17.005 1.00 84.69 217 ARG A C 1
ATOM 1698 O O . ARG A 1 217 ? -40.606 -28.807 17.335 1.00 84.69 217 ARG A O 1
ATOM 1705 N N . ARG A 1 218 ? -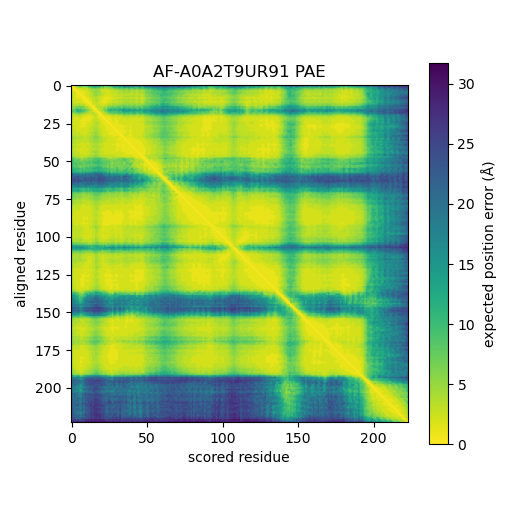39.698 -27.444 15.798 1.00 80.94 218 ARG A N 1
ATOM 1706 C CA . ARG A 1 218 ? -40.707 -27.701 14.753 1.00 80.94 218 ARG A CA 1
ATOM 1707 C C . ARG A 1 218 ? -40.662 -29.141 14.240 1.00 80.94 218 ARG A C 1
ATOM 1709 O O . ARG A 1 218 ? -41.713 -29.697 13.950 1.00 80.94 218 ARG A O 1
ATOM 1716 N N . ALA A 1 219 ? -39.475 -29.742 14.148 1.00 82.00 219 ALA A N 1
ATOM 1717 C CA . ALA A 1 219 ? -39.319 -31.144 13.767 1.00 82.00 219 ALA A CA 1
ATOM 1718 C C . ALA A 1 219 ? -39.916 -32.092 14.820 1.00 82.00 219 ALA A C 1
ATOM 1720 O O . ALA A 1 219 ? -40.655 -33.002 14.462 1.00 82.00 219 ALA A O 1
ATOM 1721 N N . LYS A 1 220 ? -39.677 -31.827 16.114 1.00 80.19 220 LYS A N 1
ATOM 1722 C CA . LYS A 1 220 ? -40.277 -32.603 17.215 1.00 80.19 220 LYS A CA 1
ATOM 1723 C C . LYS A 1 220 ? -41.795 -32.453 17.325 1.00 80.19 220 LYS A C 1
ATOM 1725 O O . LYS A 1 220 ? -42.441 -33.367 17.800 1.00 80.19 220 LYS A O 1
ATOM 1730 N N . ALA A 1 221 ? -42.357 -31.319 16.907 1.00 72.56 221 ALA A N 1
ATOM 1731 C CA . ALA A 1 221 ? -43.805 -31.091 16.913 1.00 72.56 221 ALA A CA 1
ATOM 1732 C C . ALA A 1 221 ? -44.537 -31.697 15.697 1.00 72.56 221 ALA A C 1
ATOM 1734 O O . ALA A 1 221 ? -45.763 -31.668 15.652 1.00 72.56 221 ALA A O 1
ATOM 1735 N N . LYS A 1 222 ? -43.797 -32.183 14.688 1.00 68.56 222 LYS A N 1
ATOM 1736 C CA . LYS A 1 222 ? -44.333 -32.866 13.497 1.00 68.56 222 LYS A CA 1
ATOM 1737 C C . LYS A 1 222 ? -44.220 -34.398 13.569 1.00 68.56 222 LYS A C 1
ATOM 1739 O O . LYS A 1 222 ? -44.667 -35.055 12.632 1.00 68.56 222 LYS A O 1
ATOM 1744 N N . GLN A 1 223 ? -43.597 -34.933 14.622 1.00 52.12 223 GLN A N 1
ATOM 1745 C CA . GLN A 1 223 ? -43.603 -36.357 14.978 1.00 52.12 223 GLN A CA 1
ATOM 1746 C C . GLN A 1 223 ? -44.723 -36.621 15.979 1.00 52.12 223 GLN A C 1
ATOM 1748 O O . GLN A 1 223 ? -45.321 -37.711 15.881 1.00 52.12 223 GLN A O 1
#

Radius of gyration: 22.56 Å; Cα contacts (8 Å, |Δi|>4): 276; chains: 1; bounding box: 72×52×56 Å

pLDDT: mean 86.12, std 12.28, range [49.91, 98.19]

Sequence (223 aa):
MTALTDIGELSISDSREGGKDYLLRPSFEAMTRLGSPEEIVQAYATIHGNDVAQLIEVCAGTLGRFPAWLSPSFNRAAEKLLSTSMLVLQACCDDDLTPMVGEWKGWSRYVVYRPGQMPKNDIIVLAQHLMQHGVVGKAKVRQLQRHETGERTTEFKAFDYISAARSHFGINRAEAAQLTMTEFQMLLAAKYPDQKGFTREEYDSIADEYLAKQAARRAKAKQ

Mean predicted aligned error: 8.88 Å